Protein AF-A0A8S3IH62-F1 (afdb_monomer)

Radius of gyration: 125.81 Å; Cα contacts (8 Å, |Δi|>4): 6; chains: 1; bounding box: 239×117×290 Å

Organism: NCBI:txid392030

Solvent-accessible surface area (backbone atoms only — not comparable to full-atom values): 16508 Å² total; per-residue (Å²): 139,76,92,77,87,93,79,76,80,57,66,67,70,71,73,69,58,90,72,87,78,70,80,79,74,80,86,73,72,87,71,83,70,74,75,77,88,68,80,82,83,78,74,49,68,65,68,71,72,65,61,87,74,82,73,78,81,78,80,77,95,63,81,83,82,73,80,84,73,77,89,69,78,85,81,84,76,44,69,64,67,70,73,67,59,92,72,82,74,76,79,77,84,74,76,78,79,78,81,82,79,76,74,89,65,82,78,81,84,68,50,70,63,69,69,71,69,56,92,73,94,68,84,79,81,78,79,87,68,76,79,83,72,73,92,75,75,90,67,82,80,86,80,84,43,70,66,69,71,73,68,56,92,72,93,72,81,79,83,87,75,88,75,80,81,82,87,76,81,77,89,70,85,76,85,84,78,48,72,64,73,71,69,70,64,92,74,89,84,82,86,84,78,86,85,80,82,84,78,78,84,72,83,82,70,74,85,76,80,84,79,91,85,136

Secondary structure (DSSP, 8-state):
-------PPPHHHHHS-----PPPPP-------PPPSSPP----HHHHH-----PPPPPP-----------PPP----HHHHHS--PPPPPP--PPPPPP---SSPP----HHHHH-PPPP-PPPPP-PPP-------PPP----HHHHHSSPPPPPPP-PPPPPPP----SPP----HHHHH-PPPPPPPPPPPPPPPPPP------------

Structure (mmCIF, N/CA/C/O backbone):
data_AF-A0A8S3IH62-F1
#
_entry.id   AF-A0A8S3IH62-F1
#
loop_
_atom_site.group_PDB
_atom_site.id
_atom_site.type_symbol
_atom_site.label_atom_id
_atom_site.label_alt_id
_atom_site.label_comp_id
_atom_site.label_asym_id
_atom_site.label_entity_id
_atom_site.label_seq_id
_atom_site.pdbx_PDB_ins_code
_atom_site.Cartn_x
_atom_site.Cartn_y
_atom_site.Cartn_z
_atom_site.occupancy
_atom_site.B_iso_or_equiv
_atom_site.auth_seq_id
_atom_site.auth_comp_id
_atom_site.auth_asym_id
_atom_site.auth_atom_id
_atom_site.pdbx_PDB_model_num
ATOM 1 N N . MET A 1 1 ? -42.013 -103.978 175.329 1.00 48.09 1 MET A N 1
ATOM 2 C CA . MET A 1 1 ? -40.868 -103.852 174.402 1.00 48.09 1 MET A CA 1
ATOM 3 C C . MET A 1 1 ? -41.353 -103.006 173.242 1.00 48.09 1 MET A C 1
ATOM 5 O O . MET A 1 1 ? -42.463 -103.250 172.813 1.00 48.09 1 MET A O 1
ATOM 9 N N . LEU A 1 2 ? -40.678 -102.017 172.695 1.00 52.53 2 LEU A N 1
ATOM 10 C CA . LEU A 1 2 ? -39.364 -101.424 172.883 1.00 52.53 2 LEU A CA 1
ATOM 11 C C . LEU A 1 2 ? -39.415 -100.146 172.009 1.00 52.53 2 LEU A C 1
ATOM 13 O O . LEU A 1 2 ? -40.165 -100.123 171.039 1.00 52.53 2 LEU A O 1
ATOM 17 N N . SER A 1 3 ? -38.616 -99.140 172.365 1.00 58.72 3 SER A N 1
ATOM 18 C CA . SER A 1 3 ? -37.916 -98.201 171.467 1.00 58.72 3 SER A CA 1
ATOM 19 C C . SER A 1 3 ? -38.606 -97.759 170.158 1.00 58.72 3 SER A C 1
ATOM 21 O O . SER A 1 3 ? -38.684 -98.509 169.190 1.00 58.72 3 SER A O 1
ATOM 23 N N . ALA A 1 4 ? -38.973 -96.477 170.103 1.00 63.16 4 ALA A N 1
ATOM 24 C CA . ALA A 1 4 ? -39.239 -95.735 168.871 1.00 63.16 4 ALA A CA 1
ATOM 25 C C . ALA A 1 4 ? -38.509 -94.373 168.949 1.00 63.16 4 ALA A C 1
ATOM 27 O O . ALA A 1 4 ? -38.288 -93.882 170.061 1.00 63.16 4 ALA A O 1
ATOM 28 N N . PRO A 1 5 ? -38.053 -93.825 167.810 1.00 70.75 5 PRO A N 1
ATOM 29 C CA . PRO A 1 5 ? -36.977 -92.835 167.728 1.00 70.75 5 PRO A CA 1
ATOM 30 C C . PRO A 1 5 ? -37.291 -91.529 168.467 1.00 70.75 5 PRO A C 1
ATOM 32 O O . PRO A 1 5 ? -38.406 -91.014 168.416 1.00 70.75 5 PRO A O 1
ATOM 35 N N . PHE A 1 6 ? -36.278 -90.993 169.152 1.00 68.94 6 PHE A N 1
ATOM 36 C CA . PHE A 1 6 ? -36.317 -89.654 169.728 1.00 68.94 6 PHE A CA 1
ATOM 37 C C . PHE A 1 6 ? -35.906 -88.659 168.650 1.00 68.94 6 PHE A C 1
ATOM 39 O O . PHE A 1 6 ? -34.723 -88.522 168.363 1.00 68.94 6 PHE A O 1
ATOM 46 N N . GLU A 1 7 ? -36.875 -87.969 168.070 1.00 58.19 7 GLU A N 1
ATOM 47 C CA . GLU A 1 7 ? -36.626 -86.859 167.154 1.00 58.19 7 GLU A CA 1
ATOM 48 C C . GLU A 1 7 ? -37.650 -85.765 167.460 1.00 58.19 7 GLU A C 1
ATOM 50 O O . GLU A 1 7 ? -38.736 -85.695 166.893 1.00 58.19 7 GLU A O 1
ATOM 55 N N . GLY A 1 8 ? -37.304 -84.959 168.468 1.00 70.75 8 GLY A N 1
ATOM 56 C CA . GLY A 1 8 ? -37.917 -83.668 168.741 1.00 70.75 8 GLY A CA 1
ATOM 57 C C . GLY A 1 8 ? -37.076 -82.576 168.093 1.00 70.75 8 GLY A C 1
ATOM 58 O O . GLY A 1 8 ? -35.882 -82.465 168.372 1.00 70.75 8 GLY A O 1
ATOM 59 N N . ASP A 1 9 ? -37.684 -81.767 167.234 1.00 67.94 9 ASP A N 1
ATOM 60 C CA . ASP A 1 9 ? -37.036 -80.555 166.749 1.00 67.94 9 ASP A CA 1
ATOM 61 C C . ASP A 1 9 ? -36.790 -79.602 167.936 1.00 67.94 9 ASP A C 1
ATOM 63 O O . ASP A 1 9 ? -37.698 -79.389 168.747 1.00 67.94 9 ASP A O 1
ATOM 67 N N . PRO A 1 10 ? -35.580 -79.026 168.095 1.00 74.12 10 PRO A N 1
ATOM 68 C CA . PRO A 1 10 ? -35.327 -78.061 169.158 1.00 74.12 10 PRO A CA 1
ATOM 69 C C . PRO A 1 10 ? -36.259 -76.863 168.965 1.00 74.12 10 PRO A C 1
ATOM 71 O O . PRO A 1 10 ? -36.426 -76.401 167.837 1.00 74.12 10 PRO A O 1
ATOM 74 N N . THR A 1 11 ? -36.819 -76.326 170.053 1.00 74.12 11 THR A N 1
ATOM 75 C CA . THR A 1 11 ? -37.790 -75.211 170.009 1.00 74.12 11 THR A CA 1
ATOM 76 C C . THR A 1 11 ? -37.290 -74.029 169.177 1.00 74.12 11 THR A C 1
ATOM 78 O O . THR A 1 11 ? -38.044 -73.382 168.463 1.00 74.12 11 THR A O 1
ATOM 81 N N . TYR A 1 12 ? -35.975 -73.818 169.145 1.00 77.75 12 TYR A N 1
ATOM 82 C CA . TYR A 1 12 ? -35.341 -72.823 168.287 1.00 77.75 12 TYR A CA 1
ATOM 83 C C . TYR A 1 12 ? -35.691 -72.963 166.789 1.00 77.75 12 TYR A C 1
ATOM 85 O O . TYR A 1 12 ? -35.905 -71.963 166.106 1.00 77.75 12 TYR A O 1
ATOM 93 N N . ARG A 1 13 ? -35.770 -74.194 166.266 1.00 70.94 13 ARG A N 1
ATOM 94 C CA . ARG A 1 13 ? -36.047 -74.489 164.850 1.00 70.94 13 ARG A CA 1
ATOM 95 C C . ARG A 1 13 ? -37.506 -74.233 164.475 1.00 70.94 13 ARG A C 1
ATOM 97 O O . ARG A 1 13 ? -37.780 -73.883 163.329 1.00 70.94 13 ARG A O 1
ATOM 104 N N . THR A 1 14 ? -38.426 -74.390 165.425 1.00 69.06 14 THR A N 1
ATOM 105 C CA . THR A 1 14 ? -39.851 -74.092 165.233 1.00 69.06 14 THR A CA 1
ATOM 106 C C . THR A 1 14 ? -40.165 -72.615 165.448 1.00 69.06 14 THR A C 1
ATOM 108 O O . THR A 1 14 ? -40.965 -72.048 164.701 1.00 69.06 14 THR A O 1
ATOM 111 N N . ASP A 1 15 ? -39.511 -71.978 166.420 1.00 79.38 15 ASP A N 1
ATOM 112 C CA . ASP A 1 15 ? -39.878 -70.637 166.881 1.00 79.38 15 ASP A CA 1
ATOM 113 C C . ASP A 1 15 ? -39.275 -69.535 165.992 1.00 79.38 15 ASP A C 1
ATOM 115 O O . ASP A 1 15 ? -39.917 -68.512 165.738 1.00 79.38 15 ASP A O 1
ATOM 119 N N . TYR A 1 16 ? -38.079 -69.761 165.431 1.00 75.00 16 TYR A N 1
ATOM 120 C CA . TYR A 1 16 ? -37.380 -68.808 164.559 1.00 75.00 16 TYR A CA 1
ATOM 121 C C . TYR A 1 16 ? -37.471 -69.196 163.078 1.00 75.00 16 TYR A C 1
ATOM 123 O O . TYR A 1 16 ? -36.472 -69.447 162.404 1.00 75.00 16 TYR A O 1
ATOM 131 N N . ARG A 1 17 ? -38.692 -69.215 162.540 1.00 76.50 17 ARG A N 1
ATOM 132 C CA . ARG A 1 17 ? -38.944 -69.332 161.093 1.00 76.50 17 ARG A CA 1
ATOM 133 C C . ARG A 1 17 ? -39.025 -67.952 160.428 1.00 76.50 17 ARG A C 1
ATOM 135 O O . ARG A 1 17 ? -39.535 -67.008 161.024 1.00 76.50 17 ARG A O 1
ATOM 142 N N . LYS A 1 18 ? -38.530 -67.813 159.188 1.00 73.50 18 LYS A N 1
ATOM 143 C CA . LYS A 1 18 ? -38.638 -66.563 158.412 1.00 73.50 18 LYS A CA 1
ATOM 144 C C . LYS A 1 18 ? -40.111 -66.316 158.078 1.00 73.50 18 LYS A C 1
ATOM 146 O O . LYS A 1 18 ? -40.670 -66.986 157.218 1.00 73.50 18 LYS A O 1
ATOM 151 N N . TRP A 1 19 ? -40.733 -65.375 158.778 1.00 72.94 19 TRP A N 1
ATOM 152 C CA . TRP A 1 19 ? -42.103 -64.955 158.506 1.00 72.94 19 TRP A CA 1
ATOM 153 C C . TRP A 1 19 ? -42.134 -64.083 157.245 1.00 72.94 19 TRP A C 1
ATOM 155 O O . TRP A 1 19 ? -41.334 -63.155 157.113 1.00 72.94 19 TRP A O 1
ATOM 165 N N . GLU A 1 20 ? -43.039 -64.376 156.310 1.00 71.06 20 GLU A N 1
ATOM 166 C CA . GLU A 1 20 ? -43.297 -63.508 155.159 1.00 71.06 20 GLU A CA 1
ATOM 167 C C . GLU A 1 20 ? -44.053 -62.265 155.636 1.00 71.06 20 GLU A C 1
ATOM 169 O O . GLU A 1 20 ? -45.276 -62.264 155.768 1.00 71.06 20 GLU A O 1
ATOM 174 N N . THR A 1 21 ? -43.333 -61.187 155.935 1.00 67.62 21 THR A N 1
ATOM 175 C CA . THR A 1 21 ? -43.963 -59.886 156.151 1.00 67.62 21 THR A CA 1
ATOM 176 C C . THR A 1 21 ? -44.293 -59.267 154.796 1.00 67.62 21 THR A C 1
ATOM 178 O O . THR A 1 21 ? -43.469 -58.608 154.162 1.00 67.62 21 THR A O 1
ATOM 181 N N . GLY A 1 22 ? -45.523 -59.501 154.331 1.00 69.56 22 GLY A N 1
ATOM 182 C CA . GLY A 1 22 ? -46.114 -58.725 153.242 1.00 69.56 22 GLY A CA 1
ATOM 183 C C . GLY A 1 22 ? -46.145 -57.234 153.599 1.00 69.56 22 GLY A C 1
ATOM 184 O O . GLY A 1 22 ? -46.281 -56.867 154.768 1.00 69.56 22 GLY A O 1
ATOM 185 N N . ARG A 1 23 ? -45.979 -56.360 152.598 1.00 67.19 23 ARG A N 1
ATOM 186 C CA . ARG A 1 23 ? -46.027 -54.901 152.779 1.00 67.19 23 ARG A CA 1
ATOM 187 C C . ARG A 1 23 ? -47.353 -54.521 153.441 1.00 67.19 23 ARG A C 1
ATOM 189 O O . ARG A 1 23 ? -48.407 -54.890 152.937 1.00 67.19 23 ARG A O 1
ATOM 196 N N . ALA A 1 24 ? -47.301 -53.774 154.543 1.00 69.06 24 ALA A N 1
ATOM 197 C CA . ALA A 1 24 ? -48.506 -53.229 155.154 1.00 69.06 24 ALA A CA 1
ATOM 198 C C . ALA A 1 24 ? -49.212 -52.315 154.140 1.00 69.06 24 ALA A C 1
ATOM 200 O O . ALA A 1 24 ? -48.610 -51.363 153.632 1.00 69.06 24 ALA A O 1
ATOM 201 N N . GLU A 1 25 ? -50.466 -52.633 153.819 1.00 68.69 25 GLU A N 1
ATOM 202 C CA . GLU A 1 25 ? -51.303 -51.766 152.997 1.00 68.69 25 GLU A CA 1
ATOM 203 C C . GLU A 1 25 ? -51.480 -50.420 153.714 1.00 68.69 25 GLU A C 1
ATOM 205 O O . GLU A 1 25 ? -51.704 -50.398 154.930 1.00 68.69 25 GLU A O 1
ATOM 210 N N . PRO A 1 26 ? -51.363 -49.284 153.003 1.00 72.44 26 PRO A N 1
ATOM 211 C CA . PRO A 1 26 ? -51.622 -47.986 153.601 1.00 72.44 26 PRO A CA 1
ATOM 212 C C . PRO A 1 26 ? -53.046 -47.975 154.153 1.00 72.44 26 PRO A C 1
ATOM 214 O O . PRO A 1 26 ? -53.984 -48.324 153.435 1.00 72.44 26 PRO A O 1
ATOM 217 N N . ILE A 1 27 ? -53.211 -47.555 155.409 1.00 68.25 27 ILE A N 1
ATOM 218 C CA . ILE A 1 27 ? -54.535 -47.345 155.996 1.00 68.25 27 ILE A CA 1
ATOM 219 C C . ILE A 1 27 ? -55.218 -46.265 155.158 1.00 68.25 27 ILE A C 1
ATOM 221 O O . ILE A 1 27 ? -54.898 -45.079 155.249 1.00 68.25 27 ILE A O 1
ATOM 225 N N . ARG A 1 28 ? -56.132 -46.691 154.286 1.00 67.06 28 ARG A N 1
ATOM 226 C CA . ARG A 1 28 ? -57.045 -45.788 153.603 1.00 67.06 28 ARG A CA 1
ATOM 227 C C . ARG A 1 28 ? -58.080 -45.412 154.643 1.00 67.06 28 ARG A C 1
ATOM 229 O O . ARG A 1 28 ? -58.849 -46.259 155.081 1.00 67.06 28 ARG A O 1
ATOM 236 N N . HIS A 1 29 ? -58.064 -44.159 155.075 1.00 64.31 29 HIS A N 1
ATOM 237 C CA . HIS A 1 29 ? -59.243 -43.614 155.723 1.00 64.31 29 HIS A CA 1
ATOM 238 C C . HIS A 1 29 ? -60.395 -43.748 154.730 1.00 64.31 29 HIS A C 1
ATOM 240 O O . HIS A 1 29 ? -60.220 -43.407 153.556 1.00 64.31 29 HIS A O 1
ATOM 246 N N . ASP A 1 30 ? -61.541 -44.241 155.195 1.00 63.28 30 ASP A N 1
ATOM 247 C CA . ASP A 1 30 ? -62.799 -44.130 154.469 1.00 63.28 30 ASP A CA 1
ATOM 248 C C . ASP A 1 30 ? -63.103 -42.638 154.338 1.00 63.28 30 ASP A C 1
ATOM 250 O O . ASP A 1 30 ? -63.787 -42.023 155.158 1.00 63.28 30 ASP A O 1
ATOM 254 N N . ALA A 1 31 ? -62.508 -42.014 153.328 1.00 61.72 31 ALA A N 1
ATOM 255 C CA . ALA A 1 31 ? -62.848 -40.679 152.912 1.00 61.72 31 ALA A CA 1
ATOM 256 C C . ALA A 1 31 ? -64.232 -40.805 152.279 1.00 61.72 31 ALA A C 1
ATOM 258 O O . ALA A 1 31 ? -64.360 -40.921 151.063 1.00 61.72 31 ALA A O 1
ATOM 259 N N . GLY A 1 32 ? -65.271 -40.802 153.121 1.00 68.00 32 GLY A N 1
ATOM 260 C CA . GLY A 1 32 ? -66.691 -40.730 152.761 1.00 68.00 32 GLY A CA 1
ATOM 261 C C . GLY A 1 32 ? -67.066 -39.420 152.059 1.00 68.00 32 GLY A C 1
ATOM 262 O O . GLY A 1 32 ? -68.188 -38.938 152.176 1.00 68.00 32 GLY A O 1
ATOM 263 N N . TYR A 1 33 ? -66.112 -38.816 151.357 1.00 71.31 33 TYR A N 1
ATOM 264 C CA . TYR A 1 33 ? -66.315 -37.683 150.495 1.00 71.31 33 TYR A CA 1
ATOM 265 C C . TYR A 1 33 ? -66.861 -38.187 149.163 1.00 71.31 33 TYR A C 1
ATOM 267 O O . TYR A 1 33 ? -66.137 -38.735 148.332 1.00 71.31 33 TYR A O 1
ATOM 275 N N . LEU A 1 34 ? -68.161 -37.992 148.970 1.00 73.06 34 LEU A N 1
ATOM 276 C CA . LEU A 1 34 ? -68.770 -38.057 147.653 1.00 73.06 34 LEU A CA 1
ATOM 277 C C . LEU A 1 34 ? -68.433 -36.741 146.940 1.00 73.06 34 LEU A C 1
ATOM 279 O O . LEU A 1 34 ? -68.837 -35.683 147.434 1.00 73.06 34 LEU A O 1
ATOM 283 N N . PRO A 1 35 ? -67.677 -36.759 145.828 1.00 75.56 35 PRO A N 1
ATOM 284 C CA . PRO A 1 35 ? -67.431 -35.538 145.083 1.00 75.56 35 PRO A CA 1
ATOM 285 C C . PRO A 1 35 ? -68.773 -34.957 144.605 1.00 75.56 35 PRO A C 1
ATOM 287 O O . PRO A 1 35 ? -69.658 -35.723 144.211 1.00 75.56 35 PRO A O 1
ATOM 290 N N . PRO A 1 36 ? -68.951 -33.625 144.643 1.00 75.06 36 PRO A N 1
ATOM 291 C CA . PRO A 1 36 ? -70.130 -32.972 144.095 1.00 75.06 36 PRO A CA 1
ATOM 292 C C . PRO A 1 36 ? -70.377 -33.445 142.660 1.00 75.06 36 PRO A C 1
ATOM 294 O O . PRO A 1 36 ? -69.464 -33.435 141.836 1.00 75.06 36 PRO A O 1
ATOM 297 N N . SER A 1 37 ? -71.608 -33.879 142.375 1.00 75.88 37 SER A N 1
ATOM 298 C CA . SER A 1 37 ? -71.992 -34.386 141.049 1.00 75.88 37 SER A CA 1
ATOM 299 C C . SER A 1 37 ? -72.018 -33.287 139.983 1.00 75.88 37 SER A C 1
ATOM 301 O O . SER A 1 37 ? -71.978 -33.595 138.792 1.00 75.88 37 SER A O 1
ATOM 303 N N . ASP A 1 38 ? -72.109 -32.023 140.397 1.00 80.50 38 ASP A N 1
ATOM 304 C CA . ASP A 1 38 ? -72.200 -30.896 139.480 1.00 80.50 38 ASP A CA 1
ATOM 305 C C . ASP A 1 38 ? -70.802 -30.472 139.008 1.00 80.50 38 ASP A C 1
ATOM 307 O O . ASP A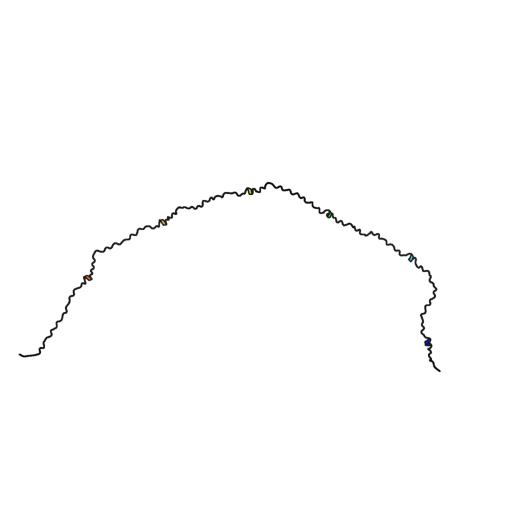 1 38 ? -69.939 -30.150 139.832 1.00 80.50 38 ASP A O 1
ATOM 311 N N . PRO A 1 39 ? -70.546 -30.446 137.688 1.00 83.31 39 PRO A N 1
ATOM 312 C CA . PRO A 1 39 ? -69.251 -30.041 137.168 1.00 83.31 39 PRO A CA 1
ATOM 313 C C . PRO A 1 39 ? -68.981 -28.561 137.473 1.00 83.31 39 PRO A C 1
ATOM 315 O O . PRO A 1 39 ? -69.842 -27.696 137.297 1.00 83.31 39 PRO A O 1
ATOM 318 N N . PHE A 1 40 ? -67.751 -28.258 137.894 1.00 81.31 40 PHE A N 1
ATOM 319 C CA . PHE A 1 40 ? -67.294 -26.888 138.114 1.00 81.31 40 PHE A CA 1
ATOM 320 C C . PHE A 1 40 ? -67.312 -26.099 136.797 1.00 81.31 40 PHE A C 1
ATOM 322 O O . PHE A 1 40 ? -66.586 -26.422 135.855 1.00 81.31 40 PHE A O 1
ATOM 329 N N . ARG A 1 41 ? -68.122 -25.035 136.732 1.00 76.19 41 ARG A N 1
ATOM 330 C CA . ARG A 1 41 ? -68.141 -24.088 135.604 1.00 76.19 41 ARG A CA 1
ATOM 331 C C . ARG A 1 41 ? -66.962 -23.121 135.734 1.00 76.19 41 ARG A C 1
ATOM 333 O O . ARG A 1 41 ? -67.124 -21.985 136.161 1.00 76.19 41 ARG A O 1
ATOM 340 N N . GLY A 1 42 ? -65.767 -23.614 135.416 1.00 81.88 42 GLY A N 1
ATOM 341 C CA . GLY A 1 42 ? -64.492 -22.900 135.557 1.00 81.88 42 GLY A CA 1
ATOM 342 C C . GLY A 1 42 ? -64.141 -21.937 134.424 1.00 81.88 42 GLY A C 1
ATOM 343 O O . GLY A 1 42 ? -62.981 -21.556 134.288 1.00 81.88 42 GLY A O 1
ATOM 344 N N . GLU A 1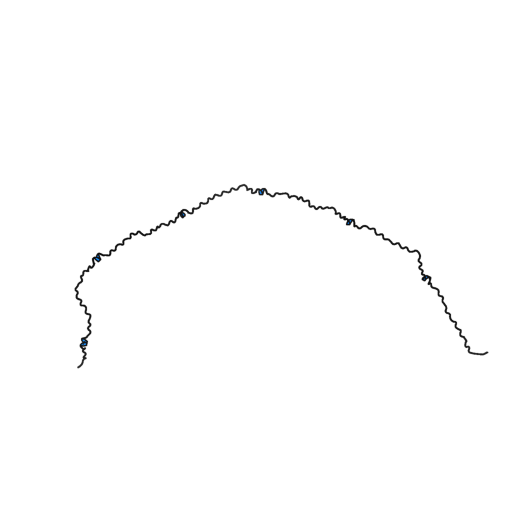 43 ? -65.104 -21.564 133.586 1.00 81.88 43 GLU A N 1
ATOM 345 C CA . GLU A 1 43 ? -64.865 -20.603 132.515 1.00 81.88 43 GLU A CA 1
ATOM 346 C C . GLU A 1 43 ? -64.860 -19.194 133.104 1.00 81.88 43 GLU A C 1
ATOM 348 O O . GLU A 1 43 ? -65.865 -18.697 133.611 1.00 81.88 43 GLU A O 1
ATOM 353 N N . SER A 1 44 ? -63.690 -18.561 133.086 1.00 83.50 44 SER A N 1
ATOM 354 C CA . SER A 1 44 ? -63.558 -17.176 133.525 1.00 83.50 44 SER A CA 1
ATOM 355 C C . SER A 1 44 ? -64.219 -16.235 132.518 1.00 83.50 44 SER A C 1
ATOM 357 O O . SER A 1 44 ? -64.224 -16.515 131.318 1.00 83.50 44 SER A O 1
ATOM 359 N N . THR A 1 45 ? -64.689 -15.076 132.983 1.00 84.94 45 THR A N 1
ATOM 360 C CA . THR A 1 45 ? -65.217 -14.020 132.100 1.00 84.94 45 THR A CA 1
ATOM 361 C C . THR A 1 45 ? -64.198 -13.599 131.040 1.00 84.94 45 THR A C 1
ATOM 363 O O . THR A 1 45 ? -64.550 -13.288 129.912 1.00 84.94 45 THR A O 1
ATOM 366 N N . TYR A 1 46 ? -62.899 -13.685 131.344 1.00 85.12 46 TYR A N 1
ATOM 367 C CA . TYR A 1 46 ? -61.847 -13.441 130.359 1.00 85.12 46 TYR A CA 1
ATOM 368 C C . TYR A 1 46 ? -61.924 -14.408 129.166 1.00 85.12 46 TYR A C 1
ATOM 370 O O . TYR A 1 46 ? -61.758 -14.005 128.017 1.00 85.12 46 TYR A O 1
ATOM 378 N N . THR A 1 47 ? -62.196 -15.685 129.430 1.00 82.62 47 THR A N 1
ATOM 379 C CA . THR A 1 47 ? -62.297 -16.724 128.400 1.00 82.62 47 THR A CA 1
ATOM 380 C C . THR A 1 47 ? -63.538 -16.536 127.526 1.00 82.62 47 THR A C 1
ATOM 382 O O . THR A 1 47 ? -63.473 -16.801 126.327 1.00 82.62 47 THR A O 1
ATOM 385 N N . THR A 1 48 ? -64.646 -16.058 128.103 1.00 80.25 48 THR A N 1
ATOM 386 C CA . THR A 1 48 ? -65.887 -15.789 127.360 1.00 80.25 48 THR A CA 1
ATOM 387 C C . THR A 1 48 ? -65.829 -14.488 126.566 1.00 80.25 48 THR A C 1
ATOM 389 O O . THR A 1 48 ? -66.360 -14.429 125.459 1.00 80.25 48 THR A O 1
ATOM 392 N N . ASP A 1 49 ? -65.165 -13.462 127.101 1.00 87.50 49 ASP A N 1
ATOM 393 C CA . ASP A 1 49 ? -65.246 -12.101 126.562 1.00 87.50 49 ASP A CA 1
ATOM 394 C C . ASP A 1 49 ? -64.142 -11.805 125.535 1.00 87.50 49 ASP A C 1
ATOM 396 O O . ASP A 1 49 ? -64.342 -11.010 124.617 1.00 87.50 49 ASP A O 1
ATOM 400 N N . TYR A 1 50 ? -62.982 -12.466 125.637 1.00 82.50 50 TYR A N 1
ATOM 401 C CA . TYR A 1 50 ? -61.837 -12.259 124.739 1.00 82.50 50 TYR A CA 1
ATOM 402 C C . TYR A 1 50 ? -61.672 -13.407 123.740 1.00 82.50 50 TYR A C 1
ATOM 404 O O . TYR A 1 50 ? -60.606 -14.015 123.610 1.00 82.50 50 TYR A O 1
ATOM 412 N N . LEU A 1 51 ? -62.735 -13.701 122.993 1.00 82.81 51 LEU A N 1
ATOM 413 C CA . LEU A 1 51 ? -62.674 -14.667 121.901 1.00 82.81 51 LEU A CA 1
ATOM 414 C C . LEU A 1 51 ? -61.939 -14.075 120.691 1.00 82.81 51 LEU A C 1
ATOM 416 O O . LEU A 1 51 ? -62.120 -12.919 120.306 1.00 82.81 51 LEU A O 1
ATOM 420 N N . LYS A 1 52 ? -61.102 -14.893 120.047 1.00 81.25 52 LYS A N 1
ATOM 421 C CA . LYS A 1 52 ? -60.385 -14.498 118.832 1.00 81.25 52 LYS A CA 1
ATOM 422 C C . LYS A 1 52 ? -61.375 -14.333 117.677 1.00 81.25 52 LYS A C 1
ATOM 424 O O . LYS A 1 52 ? -61.696 -15.294 116.980 1.00 81.25 52 LYS A O 1
ATOM 429 N N . HIS A 1 53 ? -61.821 -13.107 117.432 1.00 78.56 53 HIS A N 1
ATOM 430 C CA . HIS A 1 53 ? -62.596 -12.789 116.240 1.00 78.56 53 HIS A CA 1
ATOM 431 C C . HIS A 1 53 ? -61.699 -12.850 114.998 1.00 78.56 53 HIS A C 1
ATOM 433 O O . HIS A 1 53 ? -60.662 -12.187 114.922 1.00 78.56 53 HIS A O 1
ATOM 439 N N . GLN A 1 54 ? -62.090 -13.649 114.004 1.00 75.44 54 GLN A N 1
ATOM 440 C CA . GLN A 1 54 ? -61.459 -13.609 112.689 1.00 75.44 54 GLN A CA 1
ATOM 441 C C . GLN A 1 54 ? -61.947 -12.348 111.972 1.00 75.44 54 GLN A C 1
ATOM 443 O O . GLN A 1 54 ? -63.037 -12.320 111.407 1.00 75.44 54 GLN A O 1
ATOM 448 N N . GLY A 1 55 ? -61.164 -11.272 112.044 1.00 75.62 55 GLY A N 1
ATOM 449 C CA . GLY A 1 55 ? -61.434 -10.080 111.248 1.00 75.62 55 GLY A CA 1
ATOM 450 C C . GLY A 1 55 ? -61.350 -10.424 109.763 1.00 75.62 55 GLY A C 1
ATOM 451 O O . GLY A 1 55 ? -60.357 -11.005 109.321 1.00 75.62 55 GLY A O 1
ATOM 452 N N . ALA A 1 56 ? -62.378 -10.073 108.987 1.00 77.69 56 ALA A N 1
ATOM 453 C CA . ALA A 1 56 ? -62.304 -10.184 107.537 1.00 77.69 56 ALA A CA 1
ATOM 454 C C . ALA A 1 56 ? -61.122 -9.344 107.028 1.00 77.69 56 ALA A C 1
ATOM 456 O O . ALA A 1 56 ? -60.924 -8.200 107.454 1.00 77.69 56 ALA A O 1
ATOM 457 N N . MET A 1 57 ? -60.321 -9.915 106.127 1.00 77.81 57 MET A N 1
ATOM 458 C CA . MET A 1 57 ? -59.212 -9.187 105.519 1.00 77.81 57 MET A CA 1
ATOM 459 C C . MET A 1 57 ? -59.759 -7.966 104.774 1.00 77.81 57 MET A C 1
ATOM 461 O O . MET A 1 57 ? -60.684 -8.073 103.965 1.00 77.81 57 MET A O 1
ATOM 465 N N . ARG A 1 58 ? -59.191 -6.791 105.057 1.00 78.00 58 ARG A N 1
ATOM 466 C CA . ARG A 1 58 ? -59.527 -5.558 104.340 1.00 78.00 58 ARG A CA 1
ATOM 467 C C . ARG A 1 58 ? -59.069 -5.698 102.889 1.00 78.00 58 ARG A C 1
ATOM 469 O O . ARG A 1 58 ? -57.908 -6.028 102.654 1.00 78.00 58 ARG A O 1
ATOM 476 N N . GLN A 1 59 ? -59.960 -5.440 101.934 1.00 79.94 59 GLN A N 1
ATOM 477 C CA . GLN A 1 59 ? -59.599 -5.491 100.519 1.00 79.94 59 GLN A CA 1
ATOM 478 C C . GLN A 1 59 ? -58.687 -4.307 100.163 1.00 79.94 59 GLN A C 1
ATOM 480 O O . GLN A 1 59 ? -58.947 -3.183 100.606 1.00 79.94 59 GLN A O 1
ATOM 485 N N . PRO A 1 60 ? -57.604 -4.528 99.401 1.00 80.38 60 PRO A N 1
ATOM 486 C CA . PRO A 1 60 ? -56.703 -3.455 99.010 1.00 80.38 60 PRO A CA 1
ATOM 487 C C . PRO A 1 60 ? -57.395 -2.493 98.031 1.00 80.38 60 PRO A C 1
ATOM 489 O O . PRO A 1 60 ? -57.890 -2.912 96.993 1.00 80.38 60 PRO A O 1
ATOM 492 N N . ILE A 1 61 ? -57.368 -1.186 98.318 1.00 82.38 61 ILE A N 1
ATOM 493 C CA . ILE A 1 61 ? -57.790 -0.120 97.385 1.00 82.38 61 ILE A CA 1
ATOM 494 C C . ILE A 1 61 ? -56.614 0.195 96.450 1.00 82.38 61 ILE A C 1
ATOM 496 O O . ILE A 1 61 ? -56.058 1.293 96.458 1.00 82.38 61 ILE A O 1
ATOM 500 N N . ARG A 1 62 ? -56.133 -0.816 95.724 1.00 79.62 62 ARG A N 1
ATOM 501 C CA . ARG A 1 62 ? -55.068 -0.639 94.732 1.00 79.62 62 ARG A CA 1
ATOM 502 C C . ARG A 1 62 ? -55.694 -0.688 93.341 1.00 79.62 62 ARG A C 1
ATOM 504 O O . ARG A 1 62 ? -56.560 -1.535 93.127 1.00 79.62 62 ARG A O 1
ATOM 511 N N . PRO A 1 63 ? -55.299 0.214 92.425 1.00 78.69 63 PRO A N 1
ATOM 512 C CA . PRO A 1 63 ? -55.767 0.149 91.051 1.00 78.69 63 PRO A CA 1
ATOM 513 C C . PRO A 1 63 ? -55.368 -1.195 90.444 1.00 78.69 63 PRO A C 1
ATOM 515 O O . PRO A 1 63 ? -54.300 -1.731 90.752 1.00 78.69 63 PRO A O 1
ATOM 518 N N . ASP A 1 64 ? -56.261 -1.736 89.622 1.00 78.31 64 ASP A N 1
ATOM 519 C CA . ASP A 1 64 ? -56.051 -3.017 88.969 1.00 78.31 64 ASP A CA 1
ATOM 520 C C . ASP A 1 64 ? -54.792 -2.949 88.092 1.00 78.31 64 ASP A C 1
ATOM 522 O O . ASP A 1 64 ? -54.636 -2.043 87.274 1.00 78.31 64 ASP A O 1
ATOM 526 N N . GLN A 1 65 ? -53.860 -3.878 88.311 1.00 75.56 65 GLN A N 1
ATOM 527 C CA . GLN A 1 65 ? -52.590 -3.944 87.579 1.00 75.56 65 GLN A CA 1
ATOM 528 C C . GLN A 1 65 ? -52.703 -4.817 86.324 1.00 75.56 65 GLN A C 1
ATOM 530 O O . GLN A 1 65 ? -51.690 -5.271 85.786 1.00 75.56 65 GLN A O 1
ATOM 535 N N . THR A 1 66 ? -53.923 -5.080 85.854 1.00 78.81 66 THR A N 1
ATOM 536 C CA . THR A 1 66 ? -54.140 -5.797 84.603 1.00 78.81 66 THR A CA 1
ATOM 537 C C . THR A 1 66 ? -53.552 -5.000 83.441 1.00 78.81 66 THR A C 1
ATOM 539 O O . THR A 1 66 ? -53.910 -3.856 83.166 1.00 78.81 66 THR A O 1
ATOM 542 N N . ILE A 1 67 ? -52.597 -5.617 82.744 1.00 75.12 67 ILE A N 1
ATOM 543 C CA . ILE A 1 67 ? -52.057 -5.068 81.504 1.00 75.12 67 ILE A CA 1
ATOM 544 C C . ILE A 1 67 ? -53.164 -5.216 80.459 1.00 75.12 67 ILE A C 1
ATOM 546 O O . ILE A 1 67 ? -53.416 -6.317 79.968 1.00 75.12 67 ILE A O 1
ATOM 550 N N . LEU A 1 68 ? -53.839 -4.114 80.134 1.00 77.75 68 LEU A N 1
ATOM 551 C CA . LEU A 1 68 ? -54.757 -4.037 79.000 1.00 77.75 68 LEU A CA 1
ATOM 552 C C . LEU A 1 68 ? -53.945 -4.209 77.712 1.00 77.75 68 LEU A C 1
ATOM 554 O O . LEU A 1 68 ? -53.400 -3.253 77.168 1.00 77.75 68 LEU A O 1
ATOM 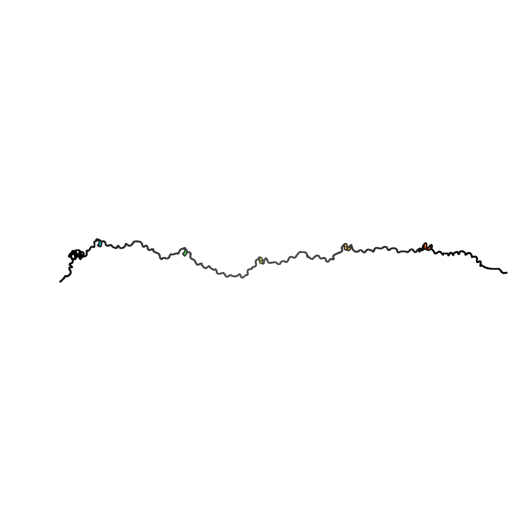558 N N . GLN A 1 69 ? -53.824 -5.451 77.249 1.00 78.88 69 GLN A N 1
ATOM 559 C CA . GLN A 1 69 ? -53.276 -5.740 75.931 1.00 78.88 69 GLN A CA 1
ATOM 560 C C . GLN A 1 69 ? -54.374 -5.519 74.893 1.00 78.88 69 GLN A C 1
ATOM 562 O O . GLN A 1 69 ? -55.409 -6.192 74.925 1.00 78.88 69 GLN A O 1
ATOM 567 N N . SER A 1 70 ? -54.158 -4.579 73.973 1.00 81.19 70 SER A N 1
ATOM 568 C CA . SER A 1 70 ? -55.004 -4.474 72.789 1.00 81.19 70 SER A CA 1
ATOM 569 C C . SER A 1 70 ? -54.852 -5.752 71.960 1.00 81.19 70 SER A C 1
ATOM 571 O O . SER A 1 70 ? -53.753 -6.276 71.777 1.00 81.19 70 SER A O 1
ATOM 573 N N . ARG A 1 71 ? -55.976 -6.283 71.470 1.00 82.06 71 ARG A N 1
ATOM 574 C CA . ARG A 1 71 ? -55.989 -7.361 70.463 1.00 82.06 71 ARG A CA 1
ATOM 575 C C . ARG A 1 71 ? -55.948 -6.815 69.038 1.00 82.06 71 ARG A C 1
ATOM 577 O O . ARG A 1 71 ? -56.098 -7.576 68.086 1.00 82.06 71 ARG A O 1
ATOM 584 N N . ASP A 1 72 ? -55.774 -5.506 68.908 1.00 85.06 72 ASP A N 1
ATOM 585 C CA . ASP A 1 72 ? -55.750 -4.830 67.627 1.00 85.06 72 ASP A CA 1
ATOM 586 C C . ASP A 1 72 ? -54.448 -5.180 66.898 1.00 85.06 72 ASP A C 1
ATOM 588 O O . ASP A 1 72 ? -53.365 -5.078 67.488 1.00 85.06 72 ASP A O 1
ATOM 592 N N . PRO A 1 73 ? -54.525 -5.622 65.632 1.00 89.38 73 PRO A N 1
ATOM 593 C CA . PRO A 1 73 ? -53.338 -5.854 64.827 1.00 89.38 73 PRO A CA 1
ATOM 594 C C . PRO A 1 73 ? -52.486 -4.587 64.720 1.00 89.38 73 PRO A C 1
ATOM 596 O O . PRO A 1 73 ? -53.009 -3.477 64.627 1.00 89.38 73 PRO A O 1
ATOM 599 N N . PHE A 1 74 ? -51.166 -4.758 64.685 1.00 87.62 74 PHE A N 1
ATOM 600 C CA . PHE A 1 74 ? -50.247 -3.662 64.404 1.00 87.62 74 PHE A CA 1
ATOM 601 C C . PHE A 1 74 ? -50.473 -3.141 62.976 1.00 87.62 74 PHE A C 1
ATOM 603 O O . PHE A 1 74 ? -50.347 -3.901 62.013 1.00 87.62 74 PHE A O 1
ATOM 610 N N . ASP A 1 75 ? -50.808 -1.856 62.837 1.00 86.25 75 ASP A N 1
ATOM 611 C CA . ASP A 1 75 ? -50.950 -1.215 61.530 1.00 86.25 75 ASP A CA 1
ATOM 612 C C . ASP A 1 75 ? -49.577 -0.784 60.998 1.00 86.25 75 ASP A C 1
ATOM 614 O O . ASP A 1 75 ? -49.076 0.301 61.285 1.00 86.25 75 ASP A O 1
ATOM 618 N N . ASP A 1 76 ? -48.953 -1.664 60.217 1.00 86.06 76 ASP A N 1
ATOM 619 C CA . ASP A 1 76 ? -47.632 -1.454 59.607 1.00 86.06 76 ASP A CA 1
ATOM 620 C C . ASP A 1 76 ? -47.697 -0.616 58.305 1.00 86.06 76 ASP A C 1
ATOM 622 O O . ASP A 1 76 ? -46.824 -0.687 57.426 1.00 86.06 76 ASP A O 1
ATOM 626 N N . ARG A 1 77 ? -48.783 0.145 58.112 1.00 87.06 77 ARG A N 1
ATOM 627 C CA . ARG A 1 77 ? -48.973 1.029 56.957 1.00 87.06 77 ARG A CA 1
ATOM 628 C C . ARG A 1 77 ? -48.283 2.362 57.199 1.00 87.06 77 ARG A C 1
ATOM 630 O O . ARG A 1 77 ? -48.823 3.285 57.798 1.00 87.06 77 ARG A O 1
ATOM 637 N N . THR A 1 78 ? -47.073 2.478 56.673 1.00 91.06 78 THR A N 1
ATOM 638 C CA . THR A 1 78 ? -46.393 3.767 56.556 1.00 91.06 78 THR A CA 1
ATOM 639 C C . THR A 1 78 ? -46.911 4.529 55.337 1.00 91.06 78 THR A C 1
ATOM 641 O O . THR A 1 78 ? -47.296 3.910 54.344 1.00 91.06 78 THR A O 1
ATOM 644 N N . GLY A 1 79 ? -46.850 5.865 55.369 1.00 93.94 79 GLY A N 1
ATOM 645 C CA . GLY A 1 79 ? -47.194 6.696 54.204 1.00 93.94 79 GLY A CA 1
ATOM 646 C C . GLY A 1 79 ? -46.419 6.285 52.945 1.00 93.94 79 GLY A C 1
ATOM 647 O O . GLY A 1 79 ? -46.968 6.192 51.860 1.00 93.94 79 GLY A O 1
ATOM 648 N N . TYR A 1 80 ? -45.157 5.870 53.096 1.00 92.75 80 TYR A N 1
ATOM 649 C CA . TYR A 1 80 ? -44.373 5.348 51.974 1.00 92.75 80 TYR A CA 1
ATOM 650 C C . TYR A 1 80 ? -45.008 4.109 51.321 1.00 92.75 80 TYR A C 1
ATOM 652 O O . TYR A 1 80 ? -45.081 4.028 50.098 1.00 92.75 80 TYR A O 1
ATOM 660 N N . ARG A 1 81 ? -45.495 3.152 52.123 1.00 89.38 81 ARG A N 1
ATOM 661 C CA . ARG A 1 81 ? -46.156 1.937 51.622 1.00 89.38 81 ARG A CA 1
ATOM 662 C C . ARG A 1 81 ? -47.502 2.216 50.951 1.00 89.38 81 ARG A C 1
ATOM 664 O O . ARG A 1 81 ? -47.889 1.439 50.083 1.00 89.38 81 ARG A O 1
ATOM 671 N N . SER A 1 82 ? -48.215 3.269 51.357 1.00 88.25 82 SER A N 1
ATOM 672 C CA . SER A 1 82 ? -49.465 3.686 50.706 1.00 88.25 82 SER A CA 1
ATOM 673 C C . SER A 1 82 ? -49.233 4.506 49.440 1.00 88.25 82 SER A C 1
ATOM 675 O O . SER A 1 82 ? -50.005 4.377 48.493 1.00 88.25 82 SER A O 1
ATOM 677 N N . ASP A 1 83 ? -48.179 5.321 49.413 1.00 93.31 83 ASP A N 1
ATOM 678 C CA . ASP A 1 83 ? -47.972 6.323 48.363 1.00 93.31 83 ASP A CA 1
ATOM 679 C C . ASP A 1 83 ? -47.140 5.775 47.195 1.00 93.31 83 ASP A C 1
ATOM 681 O O . ASP A 1 83 ? -47.346 6.160 46.046 1.00 93.31 83 ASP A O 1
ATOM 685 N N . TYR A 1 84 ? -46.217 4.846 47.466 1.00 90.75 84 TYR A N 1
ATOM 686 C CA . TYR A 1 84 ? -45.335 4.243 46.463 1.00 90.75 84 TYR A CA 1
ATOM 687 C C . TYR A 1 84 ? -45.765 2.809 46.146 1.00 90.75 84 TYR A C 1
ATOM 689 O O . TYR A 1 84 ? -45.087 1.834 46.477 1.00 90.75 84 TYR A O 1
ATOM 697 N N . ILE A 1 85 ? -46.912 2.684 45.481 1.00 90.06 85 ILE A N 1
ATOM 698 C CA . ILE A 1 85 ? -47.436 1.407 44.983 1.00 90.06 85 ILE A CA 1
ATOM 699 C C . ILE A 1 85 ? -47.056 1.255 43.506 1.00 90.06 85 ILE A C 1
ATOM 701 O O . ILE A 1 85 ? -46.941 2.229 42.764 1.00 90.06 85 ILE A O 1
ATOM 705 N N . HIS A 1 86 ? -46.857 0.017 43.052 1.00 90.69 86 HIS A N 1
ATOM 706 C CA . HIS A 1 86 ? -46.635 -0.264 41.638 1.00 90.69 86 HIS A CA 1
ATOM 707 C C . HIS A 1 86 ? -47.874 0.118 40.812 1.00 90.69 86 HIS A C 1
ATOM 709 O O . HIS A 1 86 ? -48.861 -0.621 40.763 1.00 90.69 86 HIS A O 1
ATOM 715 N N . HIS A 1 87 ? -47.819 1.265 40.139 1.00 87.69 87 HIS A N 1
ATOM 716 C CA . HIS A 1 87 ? -48.826 1.648 39.160 1.00 87.69 87 HIS A CA 1
ATOM 717 C C . HIS A 1 87 ? -48.621 0.826 37.881 1.00 87.69 87 HIS A C 1
ATOM 719 O O . HIS A 1 87 ? -47.524 0.860 37.318 1.00 87.69 87 HIS A O 1
ATOM 725 N N . PRO A 1 88 ? -49.636 0.080 37.400 1.00 88.94 88 PRO A N 1
ATOM 726 C CA . PRO A 1 88 ? -49.520 -0.619 36.130 1.00 88.94 88 PRO A CA 1
ATOM 727 C C . PRO A 1 88 ? -49.238 0.405 35.030 1.00 88.94 88 PRO A C 1
ATOM 729 O O . PRO A 1 88 ? -49.963 1.389 34.872 1.00 88.94 88 PRO A O 1
ATOM 732 N N . GLN A 1 89 ? -48.150 0.191 34.296 1.00 84.19 89 GLN A N 1
ATOM 733 C CA . GLN A 1 89 ? -47.765 1.087 33.218 1.00 84.19 89 GLN A CA 1
ATOM 734 C C . GLN A 1 89 ? -48.835 1.030 32.124 1.00 84.19 89 GLN A C 1
ATOM 736 O O . GLN A 1 89 ? -49.224 -0.058 31.699 1.00 84.19 89 GLN A O 1
ATOM 741 N N . GLN A 1 90 ? -49.297 2.192 31.656 1.00 85.81 90 GLN A N 1
ATOM 742 C CA . GLN A 1 90 ? -50.177 2.248 30.491 1.00 85.81 90 GLN A CA 1
ATOM 743 C C . GLN A 1 90 ? -49.499 1.544 29.313 1.00 85.81 90 GLN A C 1
ATOM 745 O O . GLN A 1 90 ? -48.290 1.701 29.092 1.00 85.81 90 GLN A O 1
ATOM 750 N N . GLU A 1 91 ? -50.274 0.759 28.564 1.00 86.75 91 GLU A N 1
ATOM 751 C CA . GLU A 1 91 ? -49.771 0.155 27.339 1.00 86.75 91 GLU A CA 1
ATOM 752 C C . GLU A 1 91 ? -49.220 1.254 26.435 1.00 86.75 91 GLU A C 1
ATOM 754 O O . GLU A 1 91 ? -49.829 2.312 26.244 1.00 86.75 91 GLU A O 1
ATOM 759 N N . ARG A 1 92 ? -48.019 1.024 25.900 1.00 86.75 92 ARG A N 1
ATOM 760 C CA . ARG A 1 92 ? -47.403 1.986 24.993 1.00 86.75 92 ARG A CA 1
ATOM 761 C C . ARG A 1 92 ? -48.312 2.117 23.783 1.00 86.75 92 ARG A C 1
ATOM 763 O O . ARG A 1 92 ? -48.545 1.130 23.092 1.00 86.75 92 ARG A O 1
ATOM 770 N N . PHE A 1 93 ? -48.778 3.332 23.514 1.00 87.50 93 PHE A N 1
ATOM 771 C CA . PHE A 1 93 ? -49.553 3.612 22.316 1.00 87.50 93 PHE A CA 1
ATOM 772 C C . PHE A 1 93 ? -48.737 3.227 21.076 1.00 87.50 93 PHE A C 1
ATOM 774 O O . PHE A 1 93 ? -47.730 3.863 20.749 1.00 87.50 93 PHE A O 1
ATOM 781 N N . GLN A 1 94 ? -49.158 2.155 20.406 1.00 84.38 94 GLN A N 1
ATOM 782 C CA . GLN A 1 94 ? -48.576 1.717 19.146 1.00 84.38 94 GLN A CA 1
ATOM 783 C C . GLN A 1 94 ? -49.313 2.441 18.023 1.00 84.38 94 GLN A C 1
ATOM 785 O O . GLN A 1 94 ? -50.487 2.180 17.766 1.00 84.38 94 GLN A O 1
ATOM 790 N N . ARG A 1 95 ? -48.632 3.376 17.354 1.00 84.56 95 ARG A N 1
ATOM 791 C CA . ARG A 1 95 ? -49.157 3.960 16.115 1.00 84.56 95 ARG A CA 1
ATOM 792 C C . ARG A 1 95 ? -49.275 2.845 15.080 1.00 84.56 95 ARG A C 1
ATOM 794 O O . ARG A 1 95 ? -48.302 2.125 14.856 1.00 84.56 95 ARG A O 1
ATOM 801 N N . ALA A 1 96 ? -50.448 2.715 14.462 1.00 86.19 96 ALA A N 1
ATOM 802 C CA . ALA A 1 96 ? -50.618 1.829 13.319 1.00 86.19 96 ALA A CA 1
ATOM 803 C C . ALA A 1 96 ? -49.577 2.198 12.254 1.00 86.19 96 ALA A C 1
ATOM 805 O O . ALA A 1 96 ? -49.372 3.378 11.961 1.00 86.19 96 ALA A O 1
ATOM 806 N N . ARG A 1 97 ? -48.875 1.193 11.726 1.00 83.88 97 ARG A N 1
ATOM 807 C CA . ARG A 1 97 ? -47.881 1.401 10.675 1.00 83.88 97 ARG A CA 1
ATOM 808 C C . ARG A 1 97 ? -48.602 1.928 9.438 1.00 83.88 97 ARG A C 1
ATOM 810 O O . ARG A 1 97 ? -49.474 1.244 8.914 1.00 83.88 97 ARG A O 1
ATOM 817 N N . GLU A 1 98 ? -48.225 3.119 8.988 1.00 86.81 98 GLU A N 1
ATOM 818 C CA . GLU A 1 98 ? -48.692 3.658 7.714 1.00 86.81 98 GLU A CA 1
ATOM 819 C C . GLU A 1 98 ? -48.321 2.680 6.589 1.00 86.81 98 GLU A C 1
ATOM 821 O O . GLU A 1 98 ? -47.188 2.185 6.521 1.00 86.81 98 GLU A O 1
ATOM 826 N N . GLU A 1 99 ? -49.294 2.350 5.739 1.00 90.06 99 GLU A N 1
ATOM 827 C CA . GLU A 1 99 ? -49.058 1.506 4.575 1.00 90.06 99 GLU A CA 1
ATOM 828 C C . GLU A 1 99 ? -48.203 2.279 3.567 1.00 90.06 99 GLU A C 1
ATOM 830 O O . GLU A 1 99 ? -48.525 3.396 3.165 1.00 90.06 99 GLU A O 1
ATOM 835 N N . TYR A 1 100 ? -47.064 1.697 3.196 1.00 87.88 100 TYR A N 1
ATOM 836 C CA . TYR A 1 100 ? -46.126 2.333 2.284 1.00 87.88 100 TYR A CA 1
ATOM 837 C C . TYR A 1 100 ? -46.696 2.333 0.867 1.00 87.88 100 TYR A C 1
ATOM 839 O O . TYR A 1 100 ? -46.868 1.271 0.272 1.00 87.88 100 TYR A O 1
ATOM 847 N N . ILE A 1 101 ? -46.929 3.523 0.316 1.00 88.75 101 ILE A N 1
ATOM 848 C CA . ILE A 1 101 ? -47.245 3.699 -1.100 1.00 88.75 101 ILE A CA 1
ATOM 849 C C . ILE A 1 101 ? -45.911 3.808 -1.854 1.00 88.75 101 ILE A C 1
ATOM 851 O O . ILE A 1 101 ? -45.223 4.824 -1.714 1.00 88.75 101 ILE A O 1
ATOM 855 N N . PRO A 1 102 ? -45.500 2.782 -2.625 1.00 87.56 102 PRO A N 1
ATOM 856 C CA . PRO A 1 102 ? -44.274 2.862 -3.401 1.00 87.56 102 PRO A CA 1
ATOM 857 C C . PRO A 1 102 ? -44.409 3.911 -4.505 1.00 87.56 102 PRO A C 1
ATOM 859 O O . PRO A 1 102 ? -45.448 4.028 -5.157 1.00 87.56 102 PRO A O 1
ATOM 862 N N . ASN A 1 103 ? -43.326 4.644 -4.760 1.00 86.25 103 ASN A N 1
ATOM 863 C CA . ASN A 1 103 ? -43.245 5.507 -5.933 1.00 86.25 103 ASN A CA 1
ATOM 864 C C . ASN A 1 103 ? -43.350 4.643 -7.199 1.00 86.25 103 ASN A C 1
ATOM 866 O O . ASN A 1 103 ? -42.593 3.689 -7.366 1.00 86.25 103 ASN A O 1
ATOM 870 N N . GLN A 1 104 ? -44.281 4.984 -8.095 1.00 88.62 104 GLN A N 1
ATOM 871 C CA . GLN A 1 104 ? -44.516 4.225 -9.333 1.00 88.62 104 GLN A CA 1
ATOM 872 C C . GLN A 1 104 ? -43.368 4.361 -10.345 1.00 88.62 104 GLN A C 1
ATOM 874 O O . GLN A 1 104 ? -43.192 3.512 -11.215 1.00 88.62 104 GLN A O 1
ATOM 879 N N . THR A 1 105 ? -42.581 5.430 -10.239 1.00 86.31 105 THR A N 1
ATOM 880 C CA . THR A 1 105 ? -41.433 5.693 -11.106 1.00 86.31 105 THR A CA 1
ATOM 881 C C . THR A 1 105 ? -40.158 5.124 -10.497 1.00 86.31 105 THR A C 1
ATOM 883 O O . THR A 1 105 ? -39.854 5.388 -9.332 1.00 86.31 105 THR A O 1
ATOM 886 N N . ALA A 1 106 ? -39.373 4.406 -11.303 1.00 87.75 106 ALA A N 1
ATOM 887 C CA . ALA A 1 106 ? -38.045 3.964 -10.901 1.00 87.75 106 ALA A CA 1
ATOM 888 C C . ALA A 1 106 ? -37.146 5.170 -10.581 1.00 87.75 106 ALA A C 1
ATOM 890 O O . ALA A 1 106 ? -37.140 6.166 -11.306 1.00 87.75 106 ALA A O 1
ATOM 891 N N . LEU A 1 107 ? -36.377 5.065 -9.496 1.00 86.44 107 LEU A N 1
ATOM 892 C CA . LEU A 1 107 ? -35.371 6.060 -9.147 1.00 86.44 107 LEU A CA 1
ATOM 893 C C . LEU A 1 107 ? -34.261 6.040 -10.204 1.00 86.44 107 LEU A C 1
ATOM 895 O O . LEU A 1 107 ? -33.607 5.014 -10.413 1.00 86.44 107 LEU A O 1
ATOM 899 N N . ASP A 1 108 ? -34.018 7.186 -10.828 1.00 87.00 108 ASP A N 1
ATOM 900 C CA . ASP A 1 108 ? -32.887 7.376 -11.725 1.00 87.00 108 ASP A CA 1
ATOM 901 C C . ASP A 1 108 ? -31.580 7.270 -10.926 1.00 87.00 108 ASP A C 1
ATOM 903 O O . ASP A 1 108 ? -31.161 8.182 -10.216 1.00 87.00 108 ASP A O 1
ATOM 907 N N . SER A 1 109 ? -30.971 6.086 -10.985 1.00 88.56 109 SER A N 1
ATOM 908 C CA . SER A 1 109 ? -29.817 5.703 -10.163 1.00 88.56 109 SER A CA 1
ATOM 909 C C . SER A 1 109 ? -28.482 6.195 -10.740 1.00 88.56 109 SER A C 1
ATOM 911 O O . SER A 1 109 ? -27.406 5.800 -10.275 1.00 88.56 109 SER A O 1
ATOM 913 N N . LEU A 1 110 ? -28.524 7.022 -11.787 1.00 89.69 110 LEU A N 1
ATOM 914 C CA . LEU A 1 110 ? -27.337 7.571 -12.424 1.00 89.69 110 LEU A CA 1
ATOM 915 C C . LEU A 1 110 ? -26.975 8.908 -11.783 1.00 89.69 110 LEU A C 1
ATOM 917 O O . LEU A 1 110 ? -27.662 9.911 -11.949 1.00 89.69 110 LEU A O 1
ATOM 921 N N . THR A 1 111 ? -25.842 8.929 -11.086 1.00 91.44 111 THR A N 1
ATOM 922 C CA . THR A 1 111 ? -25.222 10.176 -10.637 1.00 91.44 111 THR A CA 1
ATOM 923 C C . THR A 1 111 ? -24.699 10.965 -11.838 1.00 91.44 111 THR A C 1
ATOM 925 O O . THR A 1 111 ? -24.343 10.378 -12.862 1.00 91.44 111 THR A O 1
ATOM 928 N N . THR A 1 112 ? -24.595 12.289 -11.704 1.00 92.81 112 THR A N 1
ATOM 929 C CA . THR A 1 112 ? -23.977 13.166 -12.719 1.00 92.81 112 THR A CA 1
ATOM 930 C C . THR A 1 112 ? -22.608 12.638 -13.145 1.00 92.81 112 THR A C 1
ATOM 932 O O . THR A 1 112 ? -22.350 12.450 -14.325 1.00 92.81 112 THR A O 1
ATOM 935 N N . HIS A 1 113 ? -21.793 12.205 -12.181 1.00 94.00 113 HIS A N 1
ATOM 936 C CA . HIS A 1 113 ? -20.500 11.581 -12.449 1.00 94.00 113 HIS A CA 1
ATOM 937 C C . HIS A 1 113 ? -20.581 10.342 -13.361 1.00 94.00 113 HIS A C 1
ATOM 939 O O . HIS A 1 113 ? -19.805 10.232 -14.306 1.00 94.00 113 HIS A O 1
ATOM 945 N N . ARG A 1 114 ? -21.527 9.418 -13.123 1.00 92.88 114 ARG A N 1
ATOM 946 C CA . ARG A 1 114 ? -21.699 8.223 -13.973 1.00 92.88 114 ARG A CA 1
ATOM 947 C C . ARG A 1 114 ? -22.196 8.558 -15.381 1.00 92.88 114 ARG A C 1
ATOM 949 O O . ARG A 1 114 ? -21.917 7.792 -16.297 1.00 92.88 114 ARG A O 1
ATOM 956 N N . ARG A 1 115 ? -22.935 9.660 -15.551 1.00 92.56 115 ARG A N 1
ATOM 957 C CA . ARG A 1 115 ? -23.385 10.133 -16.872 1.00 92.56 115 ARG A CA 1
ATOM 958 C C . ARG A 1 115 ? -22.272 10.829 -17.643 1.00 92.56 115 ARG A C 1
ATOM 960 O O . ARG A 1 115 ? -22.127 10.598 -18.838 1.00 92.56 115 ARG A O 1
ATOM 967 N N . ASP A 1 116 ? -21.491 11.651 -16.953 1.00 95.12 116 ASP A N 1
ATOM 968 C CA . ASP A 1 116 ? -20.551 12.568 -17.595 1.00 95.12 116 ASP A CA 1
ATOM 969 C C . ASP A 1 116 ? -19.186 11.909 -17.855 1.00 95.12 116 ASP A C 1
ATOM 971 O O . ASP A 1 116 ? -18.561 12.148 -18.891 1.00 95.12 116 ASP A O 1
ATOM 975 N N . PHE A 1 117 ? -18.733 11.025 -16.959 1.00 91.56 117 PHE A N 1
ATOM 976 C CA . PHE A 1 117 ? -17.412 10.385 -17.012 1.00 91.56 117 PHE A CA 1
ATOM 977 C C . PHE A 1 117 ? -17.473 8.963 -17.580 1.00 91.56 117 PHE A C 1
ATOM 979 O O . PHE A 1 117 ? -17.029 7.993 -16.966 1.00 91.56 117 PHE A 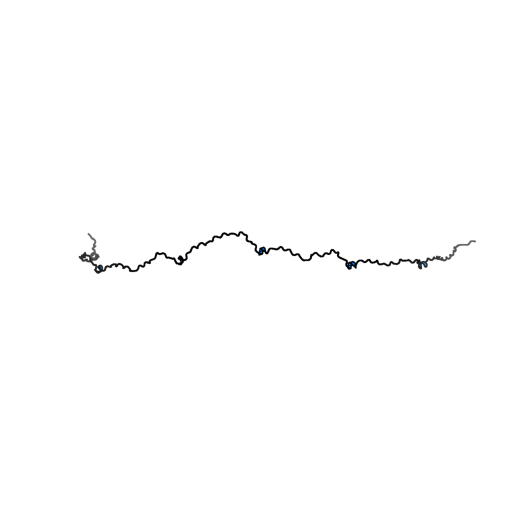O 1
ATOM 986 N N . THR A 1 118 ? -18.023 8.831 -18.783 1.00 94.25 118 THR A N 1
ATOM 987 C CA . THR A 1 118 ? -17.951 7.590 -19.567 1.00 94.25 118 THR A CA 1
ATOM 988 C C . THR A 1 118 ? -16.624 7.510 -20.328 1.00 94.25 118 THR A C 1
ATOM 990 O O . THR A 1 118 ? -16.152 8.556 -20.788 1.00 94.25 118 THR A O 1
ATOM 993 N N . PRO A 1 119 ? -16.061 6.312 -20.569 1.00 93.56 119 PRO A N 1
ATOM 994 C CA . PRO A 1 119 ? -14.944 6.171 -21.498 1.00 93.56 119 PRO A CA 1
ATOM 995 C C . PRO A 1 119 ? -15.331 6.764 -22.860 1.00 93.56 119 PRO A C 1
ATOM 997 O O . PRO A 1 119 ? -16.422 6.511 -23.371 1.00 93.56 119 PRO A O 1
ATOM 1000 N N . LYS A 1 120 ? -14.462 7.615 -23.407 1.00 91.81 120 LYS A N 1
ATOM 1001 C CA . LYS A 1 120 ? -14.609 8.163 -24.755 1.00 91.81 120 LYS A CA 1
ATOM 1002 C C . LYS A 1 120 ? -13.670 7.394 -25.667 1.00 91.81 120 LYS A C 1
ATOM 1004 O O . LYS A 1 120 ? -12.484 7.290 -25.359 1.00 91.81 120 LYS A O 1
ATOM 1009 N N . ASP A 1 121 ? -14.196 6.891 -26.773 1.00 90.94 121 ASP A N 1
ATOM 1010 C CA . ASP A 1 121 ? -13.354 6.357 -27.832 1.00 90.94 121 ASP A CA 1
ATOM 1011 C C . ASP A 1 121 ? -12.619 7.524 -28.490 1.00 90.94 121 ASP A C 1
ATOM 1013 O O . ASP A 1 121 ? -13.228 8.459 -29.012 1.00 90.94 121 ASP A O 1
ATOM 1017 N N . VAL A 1 122 ? -11.294 7.494 -28.395 1.00 89.31 122 VAL A N 1
ATOM 1018 C CA . VAL A 1 122 ? -10.401 8.466 -29.021 1.00 89.31 122 VAL A CA 1
ATOM 1019 C C . VAL A 1 122 ? -9.503 7.701 -29.976 1.00 89.31 122 VAL A C 1
ATOM 1021 O O . VAL A 1 122 ? -8.921 6.678 -29.606 1.00 89.31 122 VAL A O 1
ATOM 1024 N N . ASP A 1 123 ? -9.368 8.207 -31.199 1.00 90.75 123 ASP A N 1
ATOM 1025 C CA . ASP A 1 123 ? -8.458 7.624 -32.175 1.00 90.75 123 ASP A CA 1
ATOM 1026 C C . ASP A 1 123 ? -7.019 7.649 -31.655 1.00 90.75 123 ASP A C 1
ATOM 1028 O O . ASP A 1 123 ? -6.523 8.651 -31.128 1.00 90.75 123 ASP A O 1
ATOM 1032 N N . ARG A 1 12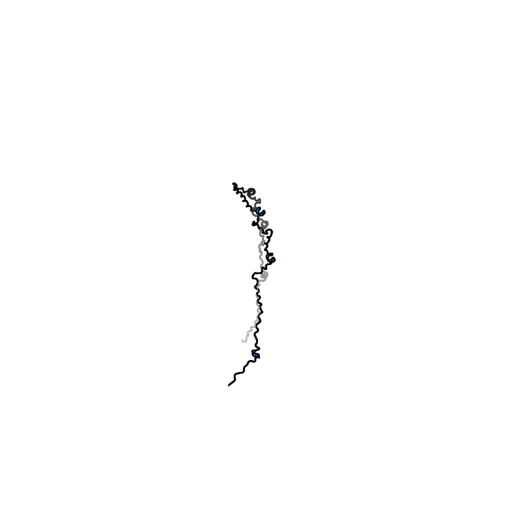4 ? -6.309 6.533 -31.838 1.00 89.38 124 ARG A N 1
ATOM 1033 C CA . ARG A 1 124 ? -4.896 6.451 -31.474 1.00 89.38 124 ARG A CA 1
ATOM 1034 C C . ARG A 1 124 ? -4.097 7.441 -32.319 1.00 89.38 124 ARG A C 1
ATOM 1036 O O . ARG A 1 124 ? -4.170 7.428 -33.549 1.00 89.38 124 ARG A O 1
ATOM 1043 N N . THR A 1 125 ? -3.281 8.262 -31.661 1.00 90.31 125 THR A N 1
ATOM 1044 C CA . THR A 1 125 ? -2.401 9.208 -32.350 1.00 90.31 125 THR A CA 1
ATOM 1045 C C . THR A 1 125 ? -1.461 8.472 -33.303 1.00 90.31 125 THR A C 1
ATOM 1047 O O . THR A 1 125 ? -0.842 7.458 -32.961 1.00 90.31 125 THR A O 1
ATOM 1050 N N . ARG A 1 126 ? -1.361 8.979 -34.536 1.00 88.19 126 ARG A N 1
ATOM 1051 C CA . ARG A 1 126 ? -0.426 8.451 -35.534 1.00 88.19 126 ARG A CA 1
ATOM 1052 C C . ARG A 1 126 ? 0.998 8.841 -35.147 1.00 88.19 126 ARG A C 1
ATOM 1054 O O . ARG A 1 126 ? 1.240 9.948 -34.672 1.00 88.19 126 ARG A O 1
ATOM 1061 N N . SER A 1 127 ? 1.949 7.934 -35.359 1.00 89.12 127 SER A N 1
ATOM 1062 C CA . SER A 1 127 ? 3.361 8.250 -35.152 1.00 89.12 127 SER A CA 1
ATOM 1063 C C . SER A 1 127 ? 3.848 9.199 -36.246 1.00 89.12 127 SER A C 1
ATOM 1065 O O . SER A 1 127 ? 3.624 8.936 -37.421 1.00 89.12 127 SER A O 1
ATOM 1067 N N . MET A 1 128 ? 4.543 10.270 -35.862 1.00 88.06 128 MET A N 1
ATOM 1068 C CA . MET A 1 128 ? 5.273 11.147 -36.791 1.00 88.06 128 MET A CA 1
ATOM 1069 C C . MET A 1 128 ? 6.715 10.671 -37.032 1.00 88.06 128 MET A C 1
ATOM 1071 O O . MET A 1 128 ? 7.544 11.424 -37.536 1.00 88.06 128 MET A O 1
ATOM 1075 N N . LYS A 1 129 ? 7.057 9.444 -36.620 1.00 89.25 129 LYS A N 1
ATOM 1076 C CA . LYS A 1 129 ? 8.385 8.894 -36.885 1.00 89.25 129 LYS A CA 1
ATOM 1077 C C . LYS A 1 129 ? 8.538 8.669 -38.393 1.00 89.25 129 LYS A C 1
ATOM 1079 O O . LYS A 1 129 ? 7.589 8.186 -39.012 1.00 89.25 129 LYS A O 1
ATOM 1084 N N . PRO A 1 130 ? 9.705 8.998 -38.972 1.00 83.94 130 PRO A N 1
ATOM 1085 C CA . PRO A 1 130 ? 9.980 8.655 -40.355 1.00 83.94 130 PRO A CA 1
ATOM 1086 C C . PRO A 1 130 ? 9.890 7.139 -40.527 1.00 83.94 130 PRO A C 1
ATOM 1088 O O . PRO A 1 130 ? 10.167 6.377 -39.594 1.00 83.94 130 PRO A O 1
ATOM 1091 N N . ASP A 1 131 ? 9.483 6.724 -41.721 1.00 82.25 131 ASP A N 1
ATOM 1092 C CA . ASP A 1 131 ? 9.403 5.315 -42.066 1.00 82.25 131 ASP A CA 1
ATOM 1093 C C . ASP A 1 131 ? 10.782 4.665 -41.887 1.00 82.25 131 ASP A C 1
ATOM 1095 O O . ASP A 1 131 ? 11.789 5.171 -42.383 1.00 82.25 131 ASP A O 1
ATOM 1099 N N . GLN A 1 132 ? 10.841 3.557 -41.147 1.00 79.38 132 GLN A N 1
ATOM 1100 C CA . GLN A 1 132 ? 12.086 2.822 -40.903 1.00 79.38 132 GLN A CA 1
ATOM 1101 C C . GLN A 1 132 ? 12.416 1.853 -42.041 1.00 79.38 132 GLN A C 1
ATOM 1103 O O . GLN A 1 132 ? 13.141 0.875 -41.845 1.00 79.38 132 GLN A O 1
ATOM 1108 N N . GLN A 1 133 ? 11.899 2.106 -43.244 1.00 81.00 133 GLN A N 1
ATOM 1109 C CA . GLN A 1 133 ? 12.397 1.438 -44.433 1.00 81.00 133 GLN A CA 1
ATOM 1110 C C . GLN A 1 133 ? 13.887 1.752 -44.569 1.00 81.00 133 GLN A C 1
ATOM 1112 O O . GLN A 1 133 ? 14.295 2.894 -44.776 1.00 81.00 133 GLN A O 1
ATOM 1117 N N . GLY A 1 134 ? 14.715 0.722 -44.392 1.00 78.25 134 GLY A N 1
ATOM 1118 C CA . GLY A 1 134 ? 16.152 0.852 -44.569 1.00 78.25 134 GLY A CA 1
ATOM 1119 C C . GLY A 1 134 ? 16.441 1.347 -45.981 1.00 78.25 134 GLY A C 1
ATOM 1120 O O . GLY A 1 134 ? 15.942 0.772 -46.948 1.00 78.25 134 GLY A O 1
ATOM 1121 N N . TYR A 1 135 ? 17.250 2.399 -46.099 1.00 78.38 135 TYR A N 1
ATOM 1122 C CA . TYR A 1 135 ? 17.745 2.864 -47.388 1.00 78.38 135 TYR A CA 1
ATOM 1123 C C . TYR A 1 135 ? 18.540 1.726 -48.043 1.00 78.38 135 TYR A C 1
ATOM 1125 O O . TYR A 1 135 ? 19.640 1.390 -47.605 1.00 78.38 135 TYR A O 1
ATOM 1133 N N . ARG A 1 136 ? 17.950 1.076 -49.050 1.00 78.25 136 ARG A N 1
ATOM 1134 C CA . ARG A 1 136 ? 18.577 -0.001 -49.821 1.00 78.25 136 ARG A CA 1
ATOM 1135 C C . ARG A 1 136 ? 18.732 0.467 -51.258 1.00 78.25 136 ARG A C 1
ATOM 1137 O O . ARG A 1 136 ? 17.750 0.564 -51.988 1.00 78.25 136 ARG A O 1
ATOM 1144 N N . SER A 1 137 ? 19.962 0.754 -51.669 1.00 82.62 137 SER A N 1
ATOM 1145 C CA . SER A 1 137 ? 20.282 0.931 -53.082 1.00 82.62 137 SER A CA 1
ATOM 1146 C C . SER A 1 137 ? 20.492 -0.438 -53.725 1.00 82.62 137 SER A C 1
ATOM 1148 O O . SER A 1 137 ? 21.351 -1.195 -53.287 1.00 82.62 137 SER A O 1
ATOM 1150 N N . ASN A 1 138 ? 19.766 -0.725 -54.806 1.00 83.69 138 ASN A N 1
ATOM 1151 C CA . ASN A 1 138 ? 20.049 -1.865 -55.693 1.00 83.69 138 ASN A CA 1
ATOM 1152 C C . ASN A 1 138 ? 21.181 -1.552 -56.693 1.00 83.69 138 ASN A C 1
ATOM 1154 O O . ASN A 1 138 ? 21.342 -2.247 -57.692 1.00 83.69 138 ASN A O 1
ATOM 1158 N N . ALA A 1 139 ? 21.925 -0.466 -56.466 1.00 85.81 139 ALA A N 1
ATOM 1159 C CA . ALA A 1 139 ? 23.056 -0.098 -57.298 1.00 85.81 139 ALA A CA 1
ATOM 1160 C C . ALA A 1 139 ? 24.199 -1.106 -57.077 1.00 85.81 139 ALA A C 1
ATOM 1162 O O . ALA A 1 139 ? 24.508 -1.410 -55.920 1.00 85.81 139 ALA A O 1
ATOM 1163 N N . PRO A 1 140 ? 24.824 -1.627 -58.147 1.00 88.75 140 PRO A N 1
ATOM 1164 C CA . PRO A 1 140 ? 26.025 -2.443 -58.025 1.00 88.75 140 PRO A CA 1
ATOM 1165 C C . PRO A 1 140 ? 27.125 -1.692 -57.267 1.00 88.75 140 PRO A C 1
ATOM 1167 O O . PRO A 1 140 ? 27.308 -0.490 -57.459 1.00 88.75 140 PRO A O 1
ATOM 1170 N N . PHE A 1 141 ? 27.855 -2.400 -56.407 1.00 88.62 141 PHE A N 1
ATOM 1171 C CA . PHE A 1 141 ? 29.035 -1.858 -55.739 1.00 88.62 141 PHE A CA 1
ATOM 1172 C C . PHE A 1 141 ? 30.180 -1.728 -56.752 1.00 88.62 141 PHE A C 1
ATOM 1174 O O . PHE A 1 141 ? 30.512 -2.706 -57.424 1.00 88.62 141 PHE A O 1
ATOM 1181 N N . ASP A 1 142 ? 30.768 -0.536 -56.868 1.00 88.56 142 ASP A N 1
ATOM 1182 C CA . ASP A 1 142 ? 31.967 -0.323 -57.679 1.00 88.56 142 ASP A CA 1
ATOM 1183 C C . ASP A 1 142 ? 33.201 -0.798 -56.901 1.00 88.56 142 ASP A C 1
ATOM 1185 O O . ASP A 1 142 ? 33.662 -0.155 -55.959 1.00 88.56 142 ASP A O 1
ATOM 1189 N N . ASP A 1 143 ? 33.700 -1.971 -57.280 1.00 87.38 143 ASP A N 1
ATOM 1190 C CA . ASP A 1 143 ? 34.831 -2.649 -56.644 1.00 87.38 143 ASP A CA 1
ATOM 1191 C C . ASP A 1 143 ? 36.173 -2.333 -57.344 1.00 87.38 143 ASP A C 1
ATOM 1193 O O . ASP A 1 143 ? 37.173 -3.044 -57.175 1.00 87.38 143 ASP A O 1
ATOM 1197 N N . ALA A 1 144 ? 36.212 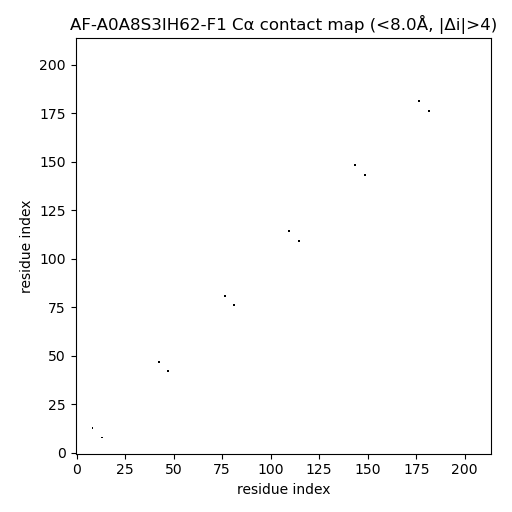-1.271 -58.160 1.00 86.44 144 ALA A N 1
ATOM 1198 C CA . ALA A 1 144 ? 37.419 -0.776 -58.812 1.00 86.44 144 ALA A CA 1
ATOM 1199 C C . ALA A 1 144 ? 38.336 -0.058 -57.807 1.00 86.44 144 ALA A C 1
ATOM 1201 O O . ALA A 1 144 ? 38.359 1.167 -57.691 1.00 86.44 144 ALA A O 1
ATOM 1202 N N . THR A 1 145 ? 39.121 -0.831 -57.060 1.00 90.56 145 THR A N 1
ATOM 1203 C CA . THR A 1 145 ? 40.176 -0.275 -56.206 1.00 90.56 145 THR A CA 1
ATOM 1204 C C . THR A 1 145 ? 41.430 0.037 -57.021 1.00 90.56 145 THR A C 1
ATOM 1206 O O . THR A 1 145 ? 41.763 -0.683 -57.963 1.00 90.56 145 THR A O 1
ATOM 1209 N N . THR A 1 146 ? 42.180 1.064 -56.614 1.00 89.00 146 THR A N 1
ATOM 1210 C CA . THR A 1 146 ? 43.467 1.436 -57.234 1.00 89.00 146 THR A CA 1
ATOM 1211 C C . THR A 1 146 ? 44.441 0.259 -57.292 1.00 89.00 146 THR A C 1
ATOM 1213 O O . THR A 1 146 ? 45.130 0.046 -58.279 1.00 89.00 146 THR A O 1
ATOM 1216 N N . THR A 1 147 ? 44.448 -0.608 -56.278 1.00 90.38 147 THR A N 1
ATOM 1217 C CA . THR A 1 147 ? 45.287 -1.812 -56.294 1.00 90.38 147 THR A CA 1
ATOM 1218 C C . THR A 1 147 ? 44.911 -2.774 -57.424 1.00 90.38 147 THR A C 1
ATOM 1220 O O . THR A 1 147 ? 45.796 -3.311 -58.086 1.00 90.38 147 THR A O 1
ATOM 1223 N N . LYS A 1 148 ? 43.611 -2.988 -57.669 1.00 88.81 148 LYS A N 1
ATOM 1224 C CA . LYS A 1 148 ? 43.129 -3.876 -58.740 1.00 88.81 148 LYS A CA 1
ATOM 1225 C C . LYS A 1 148 ? 43.405 -3.304 -60.129 1.00 88.81 148 LYS A C 1
ATOM 1227 O O . LYS A 1 148 ? 43.646 -4.074 -61.056 1.00 88.81 148 LYS A O 1
ATOM 1232 N N . THR A 1 149 ? 43.368 -1.981 -60.282 1.00 88.06 149 THR A N 1
ATOM 1233 C CA . THR A 1 149 ? 43.654 -1.320 -61.562 1.00 88.06 149 THR A CA 1
ATOM 1234 C C . THR A 1 149 ? 45.148 -1.265 -61.863 1.00 88.06 149 THR A C 1
ATOM 1236 O O . THR A 1 149 ? 45.547 -1.508 -63.005 1.00 88.06 149 THR A O 1
ATOM 1239 N N . ASP A 1 150 ? 45.966 -0.985 -60.848 1.00 93.06 150 ASP A N 1
ATOM 1240 C CA . ASP A 1 150 ? 47.375 -0.626 -61.030 1.00 93.06 150 ASP A CA 1
ATOM 1241 C C . ASP A 1 150 ? 48.293 -1.860 -61.042 1.00 93.06 150 ASP A C 1
ATOM 1243 O O . ASP A 1 150 ? 49.306 -1.881 -61.745 1.00 93.06 150 ASP A O 1
ATOM 1247 N N . TYR A 1 151 ? 47.924 -2.922 -60.317 1.00 89.81 151 TYR A N 1
ATOM 1248 C CA . TYR A 1 151 ? 48.739 -4.131 -60.141 1.00 89.81 151 TYR A CA 1
ATOM 1249 C C . TYR A 1 151 ? 48.151 -5.338 -60.878 1.00 89.81 151 TYR A C 1
ATOM 1251 O O . TYR A 1 151 ? 47.821 -6.364 -60.281 1.00 89.81 151 TYR A O 1
ATOM 1259 N N . LYS A 1 152 ? 48.039 -5.229 -62.202 1.00 89.62 152 LYS A N 1
ATOM 1260 C CA . LYS A 1 152 ? 47.703 -6.351 -63.090 1.00 89.62 152 LYS A CA 1
ATOM 1261 C C . LYS A 1 152 ? 48.965 -6.925 -63.751 1.00 89.62 152 LYS A C 1
ATOM 1263 O O . LYS A 1 152 ? 49.961 -6.211 -63.867 1.00 89.62 152 LYS A O 1
ATOM 1268 N N . PRO A 1 153 ? 48.959 -8.194 -64.193 1.00 91.31 153 PRO A N 1
ATOM 1269 C CA . PRO A 1 153 ? 50.049 -8.723 -65.003 1.00 91.31 153 PRO A CA 1
ATOM 1270 C C . PRO A 1 153 ? 50.167 -7.904 -66.293 1.00 91.31 153 PRO A C 1
ATOM 1272 O O . PRO A 1 153 ? 49.236 -7.848 -67.095 1.00 91.31 153 PRO A O 1
ATOM 1275 N N . TRP A 1 154 ? 51.305 -7.241 -66.468 1.00 87.62 154 TRP A N 1
ATOM 1276 C CA . TRP A 1 154 ? 51.632 -6.524 -67.693 1.00 87.62 154 TRP A CA 1
ATOM 1277 C C . TRP A 1 154 ? 52.290 -7.489 -68.675 1.00 87.62 154 TRP A C 1
ATOM 1279 O O . TRP A 1 154 ? 53.157 -8.272 -68.289 1.00 87.62 154 TRP A O 1
ATOM 1289 N N . GLU A 1 155 ? 51.890 -7.440 -69.944 1.00 88.19 155 GLU A N 1
ATOM 1290 C CA . GLU A 1 155 ? 52.581 -8.180 -70.997 1.00 88.19 155 GLU A CA 1
ATOM 1291 C C . GLU A 1 155 ? 53.993 -7.606 -71.162 1.00 88.19 155 GLU A C 1
ATOM 1293 O O . GLU A 1 155 ? 54.172 -6.437 -71.506 1.00 88.19 155 GLU A O 1
ATOM 1298 N N . VAL A 1 156 ? 55.006 -8.426 -70.884 1.00 87.69 156 VAL A N 1
ATOM 1299 C CA . VAL A 1 156 ? 56.414 -8.067 -71.074 1.00 87.69 156 VAL A CA 1
ATOM 1300 C C . VAL A 1 156 ? 56.912 -8.761 -72.334 1.00 87.69 156 VAL A C 1
ATOM 1302 O O . VAL A 1 156 ? 56.677 -9.953 -72.529 1.00 87.69 156 VAL A O 1
ATOM 1305 N N . GLN A 1 157 ? 57.608 -8.021 -73.196 1.00 85.44 157 GLN A N 1
ATOM 1306 C CA . GLN A 1 157 ? 58.233 -8.602 -74.381 1.00 85.44 157 GLN A CA 1
ATOM 1307 C C . GLN A 1 157 ? 59.312 -9.616 -73.965 1.00 85.44 157 GLN A C 1
ATOM 1309 O O . GLN A 1 157 ? 60.076 -9.339 -73.034 1.00 85.44 157 GLN A O 1
ATOM 1314 N N . PRO A 1 158 ? 59.413 -10.778 -74.635 1.00 85.62 158 PRO A N 1
ATOM 1315 C CA . PRO A 1 158 ? 60.454 -11.748 -74.332 1.00 85.62 158 PRO A CA 1
ATOM 1316 C C . PRO A 1 158 ? 61.835 -11.124 -74.556 1.00 85.62 158 PRO A C 1
ATOM 1318 O O . PRO A 1 158 ? 62.068 -10.424 -75.545 1.00 85.62 158 PRO A O 1
ATOM 1321 N N . ILE A 1 159 ? 62.759 -11.391 -73.630 1.00 85.88 159 ILE A N 1
ATOM 1322 C CA . ILE A 1 159 ? 64.142 -10.919 -73.721 1.00 85.88 159 ILE A CA 1
ATOM 1323 C C . ILE A 1 159 ? 64.756 -11.473 -75.010 1.00 85.88 159 ILE A C 1
ATOM 1325 O O . ILE A 1 159 ? 64.801 -12.687 -75.217 1.00 85.88 159 ILE A O 1
ATOM 1329 N N . GLN A 1 160 ? 65.254 -10.584 -75.868 1.00 84.06 160 GLN A N 1
ATOM 1330 C CA . GLN A 1 160 ? 66.009 -10.985 -77.050 1.00 84.06 160 GLN A CA 1
ATOM 1331 C C . GLN A 1 160 ? 67.376 -11.504 -76.596 1.00 84.06 160 GLN A C 1
ATOM 1333 O O . GLN A 1 160 ? 68.203 -10.750 -76.086 1.00 84.06 160 GLN A O 1
ATOM 1338 N N . THR A 1 161 ? 67.597 -12.809 -76.734 1.00 83.81 161 THR A N 1
ATOM 1339 C CA . THR A 1 161 ? 68.875 -13.449 -76.406 1.00 83.81 161 THR A CA 1
ATOM 1340 C C . THR A 1 161 ? 69.791 -13.435 -77.627 1.00 83.81 161 THR A C 1
ATOM 1342 O O . THR A 1 161 ? 69.366 -13.736 -78.743 1.00 83.81 161 THR A O 1
ATOM 1345 N N . HIS A 1 162 ? 71.060 -13.070 -77.427 1.00 85.56 162 HIS A N 1
ATOM 1346 C CA . HIS A 1 162 ? 72.068 -13.115 -78.485 1.00 85.56 162 HIS A CA 1
ATOM 1347 C C . HIS A 1 162 ? 72.316 -14.569 -78.905 1.00 85.56 162 HIS A C 1
ATOM 1349 O O . HIS A 1 162 ? 72.614 -15.416 -78.060 1.00 85.56 162 HIS A O 1
ATOM 1355 N N . ARG A 1 163 ? 72.220 -14.862 -80.206 1.00 84.31 163 ARG A N 1
ATOM 1356 C CA . ARG A 1 163 ? 72.615 -16.165 -80.755 1.00 84.31 163 ARG A CA 1
ATOM 1357 C C . ARG A 1 163 ? 74.095 -16.109 -81.145 1.00 84.31 163 ARG A C 1
ATOM 1359 O O . ARG A 1 163 ? 74.476 -15.138 -81.789 1.00 84.31 163 ARG A O 1
ATOM 1366 N N . PRO A 1 164 ? 74.927 -17.090 -80.750 1.00 86.62 164 PRO A N 1
ATOM 1367 C CA . PRO A 1 164 ? 76.331 -17.112 -81.145 1.00 86.62 164 PRO A CA 1
ATOM 1368 C C . PRO A 1 164 ? 76.461 -17.255 -82.664 1.00 86.62 164 PRO A C 1
ATOM 1370 O O . PRO A 1 164 ? 75.625 -17.900 -83.300 1.00 86.62 164 PRO A O 1
ATOM 1373 N N . ASP A 1 165 ? 77.520 -16.671 -83.219 1.00 86.19 165 ASP A N 1
ATOM 1374 C CA . ASP A 1 165 ? 77.832 -16.794 -84.640 1.00 86.19 165 ASP A CA 1
ATOM 1375 C C . ASP A 1 165 ? 78.061 -18.262 -85.028 1.00 86.19 165 ASP A C 1
ATOM 1377 O O . ASP A 1 165 ? 78.652 -19.048 -84.281 1.00 86.19 165 ASP A O 1
ATOM 1381 N N . GLU A 1 166 ? 77.599 -18.635 -86.222 1.00 91.12 166 GL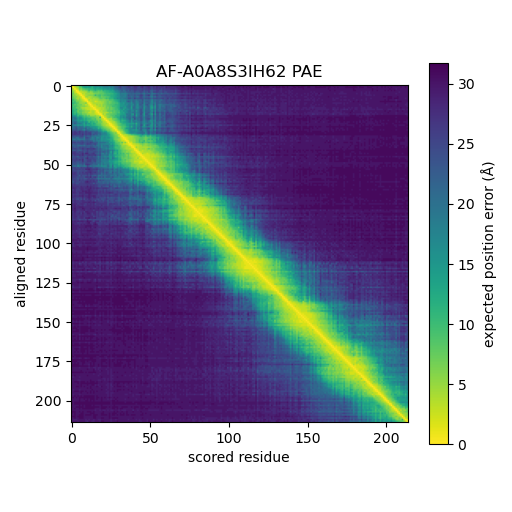U A N 1
ATOM 1382 C CA . GLU A 1 166 ? 77.816 -19.969 -86.777 1.00 91.12 166 GLU A CA 1
ATOM 1383 C C . GLU A 1 166 ? 79.303 -20.177 -87.105 1.00 91.12 166 GLU A C 1
ATOM 1385 O O . GLU A 1 166 ? 79.931 -19.358 -87.783 1.00 91.12 166 GLU A O 1
ATOM 1390 N N . TYR A 1 167 ? 79.878 -21.284 -86.624 1.00 87.94 167 TYR A N 1
ATOM 1391 C CA . TYR A 1 167 ? 81.289 -21.598 -86.832 1.00 87.94 167 TYR A CA 1
ATOM 1392 C C . TYR A 1 167 ? 81.600 -21.828 -88.316 1.00 87.94 167 TYR A C 1
ATOM 1394 O O . TYR A 1 167 ? 80.969 -22.650 -88.978 1.00 87.94 167 TYR A O 1
ATOM 1402 N N . ARG A 1 168 ? 82.632 -21.145 -88.824 1.00 87.88 168 ARG A N 1
ATOM 1403 C CA . ARG A 1 168 ? 83.151 -21.325 -90.185 1.00 87.88 168 ARG A CA 1
ATOM 1404 C C . ARG A 1 168 ? 84.552 -21.947 -90.120 1.00 87.88 168 ARG A C 1
ATOM 1406 O O . ARG A 1 168 ? 85.470 -21.260 -89.666 1.00 87.88 168 ARG A O 1
ATOM 1413 N N . PRO A 1 169 ? 84.743 -23.214 -90.541 1.00 87.88 169 PRO A N 1
ATOM 1414 C CA . PRO A 1 169 ? 86.064 -23.834 -90.548 1.00 87.88 169 PRO A CA 1
ATOM 1415 C C . PRO A 1 169 ? 86.987 -23.150 -91.561 1.00 87.88 169 PRO A C 1
ATOM 1417 O O . PRO A 1 169 ? 86.540 -22.643 -92.590 1.00 87.88 169 PRO A O 1
ATOM 1420 N N . ASN A 1 170 ? 88.288 -23.149 -91.269 1.00 86.00 170 ASN A N 1
ATOM 1421 C CA . ASN A 1 170 ? 89.297 -22.619 -92.182 1.00 86.00 170 ASN A CA 1
ATOM 1422 C C . ASN A 1 170 ? 89.407 -23.538 -93.419 1.00 86.00 170 ASN A C 1
ATOM 1424 O O . ASN A 1 170 ? 89.640 -24.732 -93.236 1.00 86.00 170 ASN A O 1
ATOM 1428 N N . PRO A 1 171 ? 89.256 -23.022 -94.656 1.00 84.81 171 PRO A N 1
ATOM 1429 C CA . PRO A 1 171 ? 89.352 -23.837 -95.869 1.00 84.81 171 PRO A CA 1
ATOM 1430 C C . PRO A 1 171 ? 90.787 -24.256 -96.231 1.00 84.81 171 PRO A C 1
ATOM 1432 O O . PRO A 1 171 ? 90.964 -25.020 -97.175 1.00 84.81 171 PRO A O 1
ATOM 1435 N N . ALA A 1 172 ? 91.811 -23.749 -95.540 1.00 86.81 172 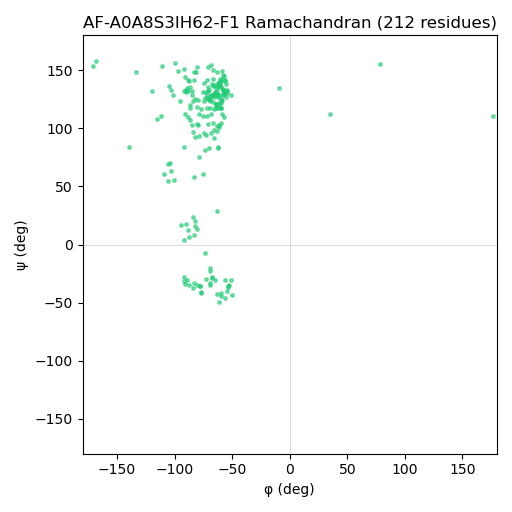ALA A N 1
ATOM 1436 C CA . ALA A 1 172 ? 93.194 -24.144 -95.790 1.00 86.81 172 ALA A CA 1
ATOM 1437 C C . ALA A 1 172 ? 93.473 -25.570 -95.281 1.00 86.81 172 ALA A C 1
ATOM 1439 O O . ALA A 1 172 ? 93.178 -25.892 -94.129 1.00 86.81 172 ALA A O 1
ATOM 1440 N N . GLU A 1 173 ? 94.086 -26.405 -96.125 1.00 84.06 173 GLU A N 1
ATOM 1441 C CA . GLU A 1 173 ? 94.567 -27.729 -95.723 1.00 84.06 173 GLU A CA 1
ATOM 1442 C C . GLU A 1 173 ? 95.696 -27.590 -94.692 1.00 84.06 173 GLU A C 1
ATOM 1444 O O . GLU A 1 173 ? 96.643 -26.822 -94.872 1.00 84.06 173 GLU A O 1
ATOM 1449 N N . MET A 1 174 ? 95.580 -28.318 -93.582 1.00 86.50 174 MET A N 1
ATOM 1450 C CA . MET A 1 174 ? 96.608 -28.370 -92.546 1.00 86.50 174 MET A CA 1
ATOM 1451 C C . MET A 1 174 ? 97.651 -29.424 -92.928 1.00 86.50 174 MET A C 1
ATOM 1453 O O . MET A 1 174 ? 97.284 -30.565 -93.203 1.00 86.50 174 MET A O 1
ATOM 1457 N N . ASP A 1 175 ? 98.939 -29.071 -92.912 1.00 85.12 175 ASP A N 1
ATOM 1458 C CA . ASP A 1 175 ? 100.011 -30.058 -93.068 1.00 85.12 175 ASP A CA 1
ATOM 1459 C C . ASP A 1 175 ? 100.049 -30.964 -91.829 1.00 85.12 175 ASP A C 1
ATOM 1461 O O . ASP A 1 175 ? 100.333 -30.518 -90.716 1.00 85.12 175 ASP A O 1
ATOM 1465 N N . LEU A 1 176 ? 99.700 -32.237 -92.025 1.00 87.81 176 LEU A N 1
ATOM 1466 C CA . LEU A 1 176 ? 99.672 -33.259 -90.977 1.00 87.81 176 LEU A CA 1
ATOM 1467 C C . LEU A 1 176 ? 100.997 -34.025 -90.873 1.00 87.81 176 LEU A C 1
ATOM 1469 O O . LEU A 1 176 ? 101.088 -34.988 -90.103 1.00 87.81 176 LEU A O 1
ATOM 1473 N N . ASN A 1 177 ? 102.018 -33.651 -91.649 1.00 85.56 177 ASN A N 1
ATOM 1474 C CA . ASN A 1 177 ? 103.299 -34.331 -91.600 1.00 85.56 177 ASN A CA 1
ATOM 1475 C C . ASN A 1 177 ? 104.177 -33.797 -90.460 1.00 85.56 177 ASN A C 1
ATOM 1477 O O . ASN A 1 177 ? 104.216 -32.606 -90.162 1.00 85.56 177 ASN A O 1
ATOM 1481 N N . THR A 1 178 ? 104.902 -34.699 -89.803 1.00 84.94 178 THR A N 1
ATOM 1482 C CA . THR A 1 178 ? 105.789 -34.359 -88.681 1.00 84.94 178 THR A CA 1
ATOM 1483 C C . THR A 1 178 ? 107.243 -34.551 -89.091 1.00 84.94 178 THR A C 1
ATOM 1485 O O . THR A 1 178 ? 107.540 -35.409 -89.924 1.00 84.94 178 THR A O 1
ATOM 1488 N N . MET A 1 179 ? 108.167 -33.814 -88.461 1.00 88.00 179 MET A N 1
ATOM 1489 C CA . MET A 1 179 ? 109.609 -33.960 -88.730 1.00 88.00 179 MET A CA 1
ATOM 1490 C C . MET A 1 179 ? 110.092 -35.412 -88.595 1.00 88.00 179 MET A C 1
ATOM 1492 O O . MET A 1 179 ? 110.922 -35.871 -89.374 1.00 88.00 179 MET A O 1
ATOM 1496 N N . TYR A 1 180 ? 109.510 -36.171 -87.659 1.00 87.94 180 TYR A N 1
ATOM 1497 C CA . TYR A 1 180 ? 109.850 -37.573 -87.432 1.00 87.94 180 TYR A CA 1
ATOM 1498 C C . TYR A 1 180 ? 109.575 -38.434 -88.670 1.00 87.94 180 TYR A C 1
ATOM 1500 O O . TYR A 1 180 ? 110.455 -39.167 -89.123 1.00 87.94 180 TYR A O 1
ATOM 1508 N N . ASN A 1 181 ? 108.375 -38.300 -89.244 1.00 85.06 181 ASN A N 1
ATOM 1509 C CA . ASN A 1 181 ? 107.963 -39.054 -90.427 1.00 85.06 181 ASN A CA 1
ATOM 1510 C C . ASN A 1 181 ? 108.806 -38.695 -91.662 1.00 85.06 181 ASN A C 1
ATOM 1512 O O . ASN A 1 181 ? 109.023 -39.554 -92.515 1.00 85.06 181 ASN A O 1
ATOM 1516 N N . SER A 1 182 ? 109.296 -37.453 -91.764 1.00 81.19 182 SER A N 1
ATOM 1517 C CA . SER A 1 182 ? 110.193 -37.043 -92.852 1.00 81.19 182 SER A CA 1
ATOM 1518 C C . SER A 1 182 ? 111.643 -37.498 -92.661 1.00 81.19 182 SER A C 1
ATOM 1520 O O . SER A 1 182 ? 112.314 -37.820 -93.640 1.00 81.19 182 SER A O 1
ATOM 1522 N N . GLU A 1 183 ? 112.147 -37.526 -91.425 1.00 84.62 183 GLU A N 1
ATOM 1523 C CA . GLU A 1 183 ? 113.575 -37.733 -91.147 1.00 84.62 183 GLU A CA 1
ATOM 1524 C C . GLU A 1 183 ? 113.958 -39.208 -90.954 1.00 84.62 183 GLU A C 1
ATOM 1526 O O . GLU A 1 183 ? 115.049 -39.622 -91.356 1.00 84.62 183 GLU A O 1
ATOM 1531 N N . PHE A 1 184 ? 113.072 -40.029 -90.382 1.00 84.50 184 PHE A N 1
ATOM 1532 C CA . PHE A 1 184 ? 113.348 -41.435 -90.067 1.00 84.50 184 PHE A CA 1
ATOM 1533 C C . PHE A 1 184 ? 112.681 -42.396 -91.056 1.00 84.50 184 PHE A C 1
ATOM 1535 O O . PHE A 1 184 ? 111.761 -43.142 -90.726 1.00 84.50 184 PHE A O 1
ATOM 1542 N N . THR A 1 185 ? 113.192 -42.420 -92.287 1.00 84.62 185 THR A N 1
ATOM 1543 C CA . THR A 1 185 ? 112.821 -43.427 -93.292 1.00 84.62 185 THR A CA 1
ATOM 1544 C C . THR A 1 185 ? 113.770 -44.630 -93.258 1.00 84.62 185 THR A C 1
ATOM 1546 O O . THR A 1 185 ? 114.940 -44.527 -92.877 1.00 84.62 185 THR A O 1
ATOM 1549 N N . LEU A 1 186 ? 113.273 -45.811 -93.636 1.00 86.88 186 LEU A N 1
ATOM 1550 C CA . LEU A 1 186 ? 114.072 -47.039 -93.674 1.00 86.88 186 LEU A CA 1
ATOM 1551 C C . LEU A 1 186 ? 115.200 -46.915 -94.713 1.00 86.88 186 LEU A C 1
ATOM 1553 O O . LEU A 1 186 ? 114.939 -46.800 -95.910 1.00 86.88 186 LEU A O 1
ATOM 1557 N N . LYS A 1 187 ? 116.461 -46.976 -94.269 1.00 83.75 187 LYS A N 1
ATOM 1558 C CA . LYS A 1 187 ? 117.635 -46.986 -95.160 1.00 83.75 187 LYS A CA 1
ATOM 1559 C C . LYS A 1 187 ? 117.977 -48.422 -95.585 1.00 83.75 187 LYS A C 1
ATOM 1561 O O . LYS A 1 187 ? 117.911 -49.320 -94.746 1.00 83.75 187 LYS A O 1
ATOM 1566 N N . PRO A 1 188 ? 118.372 -48.672 -96.847 1.00 84.25 188 PRO A N 1
ATOM 1567 C CA . PRO A 1 188 ? 118.767 -50.010 -97.283 1.00 84.25 188 PRO A CA 1
ATOM 1568 C C . PRO A 1 188 ? 120.081 -50.435 -96.608 1.00 84.25 188 PRO A C 1
ATOM 1570 O O . PRO A 1 188 ? 121.071 -49.707 -96.657 1.00 84.25 188 PRO A O 1
ATOM 1573 N N . LEU A 1 189 ? 120.109 -51.621 -95.991 1.00 81.19 189 LEU A N 1
ATOM 1574 C CA . LEU A 1 189 ? 121.338 -52.202 -95.439 1.00 81.19 189 LEU A CA 1
ATOM 1575 C C . LEU A 1 189 ? 122.110 -52.951 -96.534 1.00 81.19 189 LEU A C 1
ATOM 1577 O O . LEU A 1 189 ? 121.545 -53.790 -97.237 1.00 81.19 189 LEU A O 1
ATOM 1581 N N . THR A 1 190 ? 123.417 -52.711 -96.640 1.00 80.06 190 THR A N 1
ATOM 1582 C CA . THR A 1 190 ? 124.323 -53.525 -97.460 1.00 80.06 190 THR A CA 1
ATOM 1583 C C . THR A 1 190 ? 124.889 -54.677 -96.627 1.00 80.06 190 THR A C 1
ATOM 1585 O O . THR A 1 190 ? 125.313 -54.498 -95.486 1.00 80.06 190 THR A O 1
ATOM 1588 N N . LYS A 1 191 ? 124.874 -55.899 -97.174 1.00 82.62 191 LYS A N 1
ATOM 1589 C CA . LYS A 1 191 ? 125.438 -57.077 -96.498 1.00 82.62 191 LYS A CA 1
ATOM 1590 C C . LYS A 1 191 ? 126.958 -57.087 -96.671 1.00 82.62 191 LYS A C 1
ATOM 1592 O O . LYS A 1 191 ? 127.437 -57.087 -97.801 1.00 82.62 191 LYS A O 1
ATOM 1597 N N . VAL A 1 192 ? 127.707 -57.146 -95.571 1.00 80.12 192 VAL A N 1
ATOM 1598 C CA . VAL A 1 192 ? 129.159 -57.391 -95.586 1.00 80.12 192 VAL A CA 1
ATOM 1599 C C . VAL A 1 192 ? 129.405 -58.902 -95.550 1.00 80.12 192 VAL A C 1
ATOM 1601 O O . VAL A 1 192 ? 128.807 -59.610 -94.742 1.00 80.12 192 VAL A O 1
ATOM 1604 N N . THR A 1 193 ? 130.266 -59.414 -96.430 1.00 81.00 193 THR A N 1
ATOM 1605 C CA . THR A 1 193 ? 130.644 -60.836 -96.482 1.00 81.00 193 THR A CA 1
ATOM 1606 C C . THR A 1 193 ? 131.837 -61.128 -95.572 1.00 81.00 193 THR A C 1
ATOM 1608 O O . THR A 1 193 ? 132.778 -60.338 -95.519 1.00 81.00 193 THR A O 1
ATOM 1611 N N . ALA A 1 194 ? 131.839 -62.277 -94.890 1.00 80.88 194 ALA A N 1
ATOM 1612 C CA . ALA A 1 194 ? 132.975 -62.712 -94.077 1.00 80.88 194 ALA A CA 1
ATOM 1613 C C . ALA A 1 194 ? 134.210 -63.023 -94.948 1.00 80.88 194 ALA A C 1
ATOM 1615 O O . ALA A 1 194 ? 134.098 -63.682 -95.981 1.00 80.88 194 ALA A O 1
ATOM 1616 N N . ILE A 1 195 ? 135.392 -62.581 -94.510 1.00 79.69 195 ILE A N 1
ATOM 1617 C CA . ILE A 1 195 ? 136.681 -62.893 -95.146 1.00 79.69 195 ILE A CA 1
ATOM 1618 C C . ILE A 1 195 ? 137.185 -64.220 -94.563 1.00 79.69 195 ILE A C 1
ATOM 1620 O O . ILE A 1 195 ? 137.432 -64.303 -93.361 1.00 79.69 195 ILE A O 1
ATOM 1624 N N . ARG A 1 196 ? 137.342 -65.263 -95.392 1.00 77.75 196 ARG A N 1
ATOM 1625 C CA . ARG A 1 196 ? 137.950 -66.541 -94.977 1.00 77.75 196 ARG A CA 1
ATOM 1626 C C . ARG A 1 196 ? 139.478 -66.451 -95.140 1.00 77.75 196 ARG A C 1
ATOM 1628 O O . ARG A 1 196 ? 139.922 -66.225 -96.264 1.00 77.75 196 ARG A O 1
ATOM 1635 N N . PRO A 1 197 ? 140.288 -66.621 -94.075 1.00 74.56 197 PRO A N 1
ATOM 1636 C CA . PRO A 1 197 ? 141.741 -66.712 -94.202 1.00 74.56 197 PRO A CA 1
ATOM 1637 C C . PRO A 1 197 ? 142.127 -67.925 -95.053 1.00 74.56 197 PRO A C 1
ATOM 1639 O O . PRO A 1 197 ? 141.530 -68.993 -94.916 1.00 74.56 197 PRO A O 1
ATOM 1642 N N . THR A 1 198 ? 143.120 -67.774 -95.921 1.00 77.38 198 THR A N 1
ATOM 1643 C CA . THR A 1 198 ? 143.573 -68.860 -96.794 1.00 77.38 198 THR A CA 1
ATOM 1644 C C . THR A 1 198 ? 144.353 -69.907 -95.994 1.00 77.38 198 THR A C 1
ATOM 1646 O O . THR A 1 198 ? 145.320 -69.580 -95.303 1.00 77.38 198 THR A O 1
ATOM 1649 N N . GLU A 1 199 ? 143.946 -71.172 -96.099 1.00 69.06 199 GLU A N 1
ATOM 1650 C CA . GLU A 1 199 ? 144.695 -72.332 -95.603 1.00 69.06 199 GLU A CA 1
ATOM 1651 C C . GLU A 1 199 ? 146.024 -72.454 -96.376 1.00 69.06 199 GLU A C 1
ATOM 1653 O O . GLU A 1 199 ? 146.053 -72.315 -97.600 1.00 69.06 199 GLU A O 1
ATOM 1658 N N . ARG A 1 200 ? 147.146 -72.687 -95.674 1.00 68.00 200 ARG A N 1
ATOM 1659 C CA . ARG A 1 200 ? 148.414 -73.052 -96.325 1.00 68.00 200 ARG A CA 1
ATOM 1660 C C . ARG A 1 200 ? 148.249 -74.472 -96.862 1.00 68.00 200 ARG A C 1
ATOM 1662 O O . ARG A 1 200 ? 147.942 -75.344 -96.049 1.00 68.00 200 ARG A O 1
ATOM 1669 N N . PRO A 1 201 ? 148.470 -74.747 -98.157 1.00 65.94 201 PRO A N 1
ATOM 1670 C CA . PRO A 1 201 ? 148.522 -76.128 -98.598 1.00 65.94 201 PRO A CA 1
ATOM 1671 C C . PRO A 1 201 ? 149.663 -76.825 -97.852 1.00 65.94 201 PRO A C 1
ATOM 1673 O O . PRO A 1 201 ? 150.827 -76.419 -97.930 1.00 65.94 201 PRO A O 1
ATOM 1676 N N . GLY A 1 202 ? 149.286 -77.834 -97.067 1.00 60.94 202 GLY A N 1
ATOM 1677 C CA . GLY A 1 202 ? 150.207 -78.830 -96.552 1.00 60.94 202 GLY A CA 1
ATOM 1678 C C . GLY A 1 202 ? 150.918 -79.484 -97.729 1.00 60.94 202 GLY A C 1
ATOM 1679 O O . GLY A 1 202 ? 150.340 -79.670 -98.798 1.00 60.94 202 GLY A O 1
ATOM 1680 N N . VAL A 1 203 ? 152.203 -79.759 -97.543 1.00 64.44 203 VAL A N 1
ATOM 1681 C CA . VAL A 1 203 ? 153.032 -80.457 -98.518 1.00 64.44 203 VAL A CA 1
ATOM 1682 C C . VAL A 1 203 ? 152.428 -81.847 -98.714 1.00 64.44 203 VAL A C 1
ATOM 1684 O O . VAL A 1 203 ? 152.648 -82.724 -97.885 1.00 64.44 203 VAL A O 1
ATOM 1687 N N . ASP A 1 204 ? 151.681 -82.055 -99.800 1.00 58.66 204 ASP A N 1
ATOM 1688 C CA . ASP A 1 204 ? 151.276 -83.390 -100.259 1.00 58.66 204 ASP A CA 1
ATOM 1689 C C . ASP A 1 204 ? 152.494 -84.072 -100.907 1.00 58.66 204 ASP A C 1
ATOM 1691 O O . ASP A 1 204 ? 152.534 -84.407 -102.091 1.00 58.66 204 ASP A O 1
ATOM 1695 N N . ALA A 1 205 ? 153.542 -84.247 -100.098 1.00 60.56 205 ALA A N 1
ATOM 1696 C CA . ALA A 1 205 ? 154.543 -85.268 -100.310 1.00 60.56 205 ALA A CA 1
ATOM 1697 C C . ALA A 1 205 ? 153.799 -86.592 -100.175 1.00 60.56 205 ALA A C 1
ATOM 1699 O O . ALA A 1 205 ? 153.557 -87.082 -99.069 1.00 60.56 205 ALA A O 1
ATOM 1700 N N . LYS A 1 206 ? 153.410 -87.169 -101.313 1.00 60.47 206 LYS A N 1
ATOM 1701 C CA . LYS A 1 206 ? 153.148 -88.597 -101.327 1.00 60.47 206 LYS A CA 1
ATOM 1702 C C . LYS A 1 206 ? 154.445 -89.276 -100.918 1.00 60.47 206 LYS A C 1
ATOM 1704 O O . LYS A 1 206 ? 155.506 -89.082 -101.503 1.00 60.47 206 LYS A O 1
ATOM 1709 N N . PHE A 1 207 ? 154.332 -89.964 -99.798 1.00 62.81 207 PHE A N 1
ATOM 1710 C CA . PHE A 1 207 ? 155.318 -90.855 -99.237 1.00 62.81 207 PHE A CA 1
ATOM 1711 C C . PHE A 1 207 ? 155.540 -91.998 -100.233 1.00 62.81 207 PHE A C 1
ATOM 1713 O O . PHE A 1 207 ? 154.920 -93.053 -100.140 1.00 62.81 207 PHE A O 1
ATOM 1720 N N . ASP A 1 208 ? 156.387 -91.761 -101.228 1.00 58.41 208 ASP A N 1
ATOM 1721 C CA . ASP A 1 208 ? 156.717 -92.761 -102.235 1.00 58.41 208 ASP A CA 1
ATOM 1722 C C . ASP A 1 208 ? 157.951 -93.519 -101.749 1.00 58.41 208 ASP A C 1
ATOM 1724 O O . ASP A 1 208 ? 159.106 -93.200 -102.036 1.00 58.41 208 ASP A O 1
ATOM 1728 N N . GLY A 1 209 ? 157.675 -94.510 -100.903 1.00 62.00 209 GLY A N 1
ATOM 1729 C CA . GLY A 1 209 ? 158.638 -95.535 -100.555 1.00 62.00 209 GLY A CA 1
ATOM 1730 C C . GLY A 1 209 ? 158.996 -96.369 -101.788 1.00 62.00 209 GLY A C 1
ATOM 1731 O O . GLY A 1 209 ? 158.129 -97.053 -102.323 1.00 62.00 209 GLY A O 1
ATOM 1732 N N . ASN A 1 210 ? 160.292 -96.381 -102.130 1.00 56.50 210 ASN A N 1
ATOM 1733 C CA . ASN A 1 210 ? 160.998 -97.371 -102.969 1.00 56.50 210 ASN A CA 1
ATOM 1734 C C . ASN A 1 210 ? 160.825 -97.257 -104.498 1.00 56.50 210 ASN A C 1
ATOM 1736 O O . ASN A 1 210 ? 159.785 -96.834 -104.976 1.00 56.50 210 ASN A O 1
ATOM 1740 N N . THR A 1 211 ? 161.722 -97.726 -105.376 1.00 58.81 211 THR A N 1
ATOM 1741 C CA . THR A 1 211 ? 163.191 -97.926 -105.464 1.00 58.81 211 THR A CA 1
ATOM 1742 C C . THR A 1 211 ? 163.487 -98.249 -106.949 1.00 58.81 211 THR A C 1
ATOM 1744 O O . THR A 1 211 ? 162.603 -98.719 -107.657 1.00 58.81 211 THR A O 1
ATOM 1747 N N . THR A 1 212 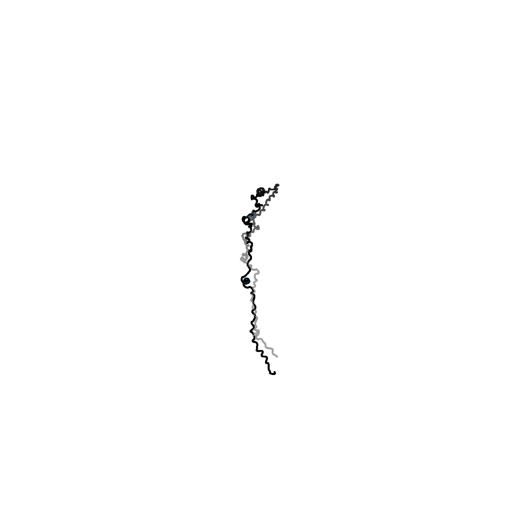? 164.733 -98.025 -107.376 1.00 61.59 212 THR A N 1
ATOM 1748 C CA . THR A 1 212 ? 165.497 -98.560 -108.534 1.00 61.59 212 THR A CA 1
ATOM 1749 C C . THR A 1 212 ? 164.900 -99.717 -109.357 1.00 61.59 212 THR A C 1
ATOM 1751 O O . THR A 1 212 ? 164.540 -100.709 -108.750 1.00 61.59 212 THR A O 1
ATOM 1754 N N . TYR A 1 213 ? 164.930 -99.648 -110.704 1.00 49.31 213 TYR A N 1
ATOM 1755 C CA . TYR A 1 213 ? 165.451 -100.673 -111.652 1.00 49.31 213 TYR A CA 1
ATOM 1756 C C . TYR A 1 213 ? 165.222 -100.246 -113.133 1.00 49.31 213 TYR A C 1
ATOM 1758 O O . TYR A 1 213 ? 164.084 -100.239 -113.590 1.00 49.31 213 TYR A O 1
ATOM 1766 N N . LEU A 1 214 ? 166.349 -99.924 -113.805 1.00 50.53 214 LEU A N 1
ATOM 1767 C CA . LEU A 1 214 ? 166.666 -99.579 -115.221 1.00 50.53 214 LEU A CA 1
ATOM 1768 C C . LEU A 1 214 ? 165.827 -98.530 -115.974 1.00 50.53 214 LEU A C 1
ATOM 1770 O O . LEU A 1 214 ? 164.747 -98.867 -116.499 1.00 50.53 214 LEU A O 1
#

Mean predicted aligned error: 23.83 Å

Sequence (214 aa):
MLSAPFEGDPTYRTDYRKWETGRAEPIRHDAGYLPPSDPFRGESTYTTDYLKHQGAMRQPIRPDQTILQSRDPFDDRTGYRSDYIHHPQQERFQRAREEYIPNQTALDSLTTHRRDFTPKDVDRTRSMKPDQQGYRSNAPFDDATTTKTDYKPWEVQPIQTHRPDEYRPNPAEMDLNTMYNSEFTLKPLTKVTAIRPTERPGVDAKFDGNTTYL

InterPro domains:
  IPR033336 Stabilizer of axonemal microtubules 1/2 [PF05217] (6-130)
  IPR033336 Stabilizer of axonemal microtubules 1/2 [PTHR31516] (4-213)

pLDDT: mean 80.75, std 9.85, range [48.09, 95.12]

Foldseek 3Di:
DDDDDDDDDPVCVVVDDDDPDDDDDPPDDPPVDDDPPDDDPPQDPCNVVDDDDPDDDDDDPDPDPDDPDDPDDDDPDDPCNVVDDDDPDPDPDDDDDDDDDDDPDDDPPDDPCNVPPDDDDDDDDDDPDPDPPPDDDPDDDDPDDPCVVVDDDDDDDDDDDDDDDDDDDDPDDDPPDDPCNVPDDDDDDDDDDDDDDDDDDDPPPPPDDDDDDD